Protein AF-L8JA31-F1 (afdb_monomer)

Mean predicted aligned error: 5.29 Å

Secondary structure (DSSP, 8-state):
---PPPHHHHHHHHHHHHHHHHHHHHHHSEE-HHHHHHHTT---HHHHHHHHHHHHHTTSEEEEEETTEEEEEE-HHHHHTTSPTTPPPPS------GGG--HHHHHHHHHHHHHHHHHHHTT-EEEEEPP-BTTB---SEEEE-TTS-EEEEEE--SPPPHHHHHHHHHHHHHHHHTTS-SEEEEEESSHHHHHHHHHHHHTTTT-EEEETTEEEE--HHHHHHHEEEEETTTTT---

Solvent-accessible surface area (backbone atoms only — not comparable to full-atom values): 13579 Å² total; per-residue (Å²): 133,87,82,76,76,51,69,67,57,51,54,47,54,53,51,51,47,52,47,54,52,29,45,50,25,49,77,61,19,50,50,41,61,67,55,49,22,64,68,69,71,41,92,53,57,67,61,45,50,51,52,52,52,51,37,33,76,69,50,29,31,45,81,45,79,53,93,95,47,58,38,41,22,22,26,62,60,17,43,63,70,38,59,57,94,90,58,85,78,67,95,84,77,69,49,45,52,77,94,73,62,55,74,89,54,41,66,61,52,51,48,52,52,47,49,51,49,19,36,49,73,57,55,23,44,77,75,40,71,49,68,89,47,95,96,50,92,64,51,59,25,36,28,27,41,70,88,68,46,42,29,32,34,38,78,49,85,67,84,74,55,71,74,53,45,54,54,52,51,44,52,49,52,53,35,37,76,69,65,74,27,70,32,35,40,37,32,14,87,43,71,73,46,34,55,54,52,49,50,60,52,58,74,45,44,71,39,80,39,79,50,95,92,49,73,47,62,46,44,70,68,58,44,60,70,33,46,47,77,38,42,60,70,60,49,53,51,83,133

Sequence (239 aa):
MSNLLTRKEIDQRVKDKKHSILQFLRDERFTDVEVISKLIDVGHLTSVRNTLKAMQKEDLVVSHKVGRKVVWGVTIHGVMMSYQDGETIPENVYAFRPSKFNELTFEHKKAMQLCRIAALKNGWCDWVLARIEKGVKVPDAIALNSEGERVAVEYERTVKTPKRYTAIFISHLESIKARRYKKVTYICPTEAVRKRVESQFLRLVDKPVQITGGVVTVNSELMNQIFSFKLLESFTNED

Nearest PDB structures (foldseek):
  1wq2-assembly1_B  TM=8.661E-01  e=2.417E-02  Nitratidesulfovibrio vulgaris
  2l01-assembly1_B  TM=7.901E-01  e=4.392E-02  Phocaeicola vulgatus ATCC 8482
  8a39-assembly2_BP1-2  TM=6.513E-01  e=9.297E-03  Escherichia coli W
  1ucr-assembly1_A  TM=7.701E-01  e=7.518E-02  Nitratidesulfovibrio vulgaris
  8ppl-assembly1_Iu  TM=4.427E-01  e=2.401E+00  Homo sapiens

Foldseek 3Di:
DPPDDDPVVVVVLLVVLLLQVLLLLQQLQKAFLVLSCLSSVPPDSVVSVVSLVVCVVVQQWDWDDDPPGIMIGGDPVNNVVNDDVPDDDDPDGDHDDNVPDDPVCRVVSNLVSLLVSLQVLQVKAPWDQDDDDPPADAARIWIQHNVRFIEGEHEDADQDDLVVLLVVVQSLVQCCVVVVGPAYEYEYADPVRLVRSVVSLVVQAQPWRDHVPGTDHHHPVNCVRHYHGYYSVCSNDDD

Radius of gyration: 20.53 Å; Cα contacts (8 Å, |Δi|>4): 338; chains: 1; bounding box: 54×43×55 Å

Organism: NCBI:txid1056511

Structure (mmCIF, N/CA/C/O backbone):
data_AF-L8JA31-F1
#
_entry.id   AF-L8JA31-F1
#
loop_
_atom_site.group_PDB
_atom_site.id
_atom_site.type_symbol
_atom_site.label_atom_id
_atom_site.label_alt_id
_atom_site.label_comp_id
_atom_site.label_asym_id
_atom_site.label_entity_id
_atom_site.label_seq_id
_atom_site.pdbx_PDB_ins_code
_atom_site.Cartn_x
_atom_site.Cartn_y
_atom_site.Cartn_z
_atom_site.occupancy
_atom_site.B_iso_or_equiv
_atom_site.auth_seq_id
_atom_site.auth_comp_id
_atom_site.auth_asym_id
_atom_site.auth_atom_id
_atom_site.pdbx_PDB_model_num
ATOM 1 N N . MET A 1 1 ? -32.167 22.295 3.616 1.00 36.38 1 MET A N 1
ATOM 2 C CA . MET A 1 1 ? -32.781 21.562 4.744 1.00 36.38 1 MET A CA 1
ATOM 3 C C . MET A 1 1 ? -31.705 20.704 5.390 1.00 36.38 1 MET A C 1
ATOM 5 O O . MET A 1 1 ? -31.203 19.797 4.743 1.00 36.38 1 MET A O 1
ATOM 9 N N . SER A 1 2 ? -31.265 21.065 6.599 1.00 49.78 2 SER A N 1
ATOM 10 C CA . SER A 1 2 ? -30.257 20.307 7.353 1.00 49.78 2 SER A CA 1
ATOM 11 C C . SER A 1 2 ? -30.916 19.045 7.905 1.00 49.78 2 SER A C 1
ATOM 13 O O . SER A 1 2 ? -31.749 19.136 8.804 1.00 49.78 2 SER A O 1
ATOM 15 N N . ASN A 1 3 ? -30.612 17.888 7.319 1.00 60.09 3 ASN A N 1
ATOM 16 C CA . ASN A 1 3 ? -31.140 16.613 7.788 1.00 60.09 3 ASN A CA 1
ATOM 17 C C . ASN A 1 3 ? -30.295 16.162 8.993 1.00 60.09 3 ASN A C 1
ATOM 19 O O . ASN A 1 3 ? -29.223 15.575 8.835 1.00 60.09 3 ASN A O 1
ATOM 23 N N . LEU A 1 4 ? -30.722 16.550 10.198 1.00 74.62 4 LEU A N 1
ATOM 24 C CA . LEU A 1 4 ? -30.096 16.139 11.455 1.00 74.62 4 LEU A CA 1
ATOM 25 C C . LEU A 1 4 ? -30.313 14.635 11.649 1.00 74.62 4 LEU A C 1
ATOM 27 O O . LEU A 1 4 ? -31.446 14.172 11.726 1.00 74.62 4 LEU A O 1
ATOM 31 N N . LEU A 1 5 ? -29.216 13.882 11.733 1.00 78.75 5 LEU A N 1
ATOM 32 C CA . LEU A 1 5 ? -29.252 12.443 11.992 1.00 78.75 5 LEU A CA 1
ATOM 33 C C . LEU A 1 5 ? -29.868 12.156 13.359 1.00 78.75 5 LEU A C 1
ATOM 35 O O . LEU A 1 5 ? -29.572 12.830 14.351 1.00 78.75 5 LEU A O 1
ATOM 39 N N . THR A 1 6 ? -30.667 11.100 13.424 1.00 87.75 6 THR A N 1
ATOM 40 C CA . THR A 1 6 ? -31.208 10.582 14.678 1.00 87.75 6 THR A CA 1
ATOM 41 C C . THR A 1 6 ? -30.101 9.983 15.546 1.00 87.75 6 THR A C 1
ATOM 43 O O . THR A 1 6 ? -29.039 9.571 15.067 1.00 87.75 6 THR A O 1
ATOM 46 N N . ARG A 1 7 ? -30.358 9.859 16.854 1.00 87.50 7 ARG A N 1
ATOM 47 C CA . ARG A 1 7 ? -29.399 9.244 17.782 1.00 87.50 7 ARG A CA 1
ATOM 48 C C . ARG A 1 7 ? -29.028 7.813 17.377 1.00 87.50 7 ARG A C 1
ATOM 50 O O . ARG A 1 7 ? -27.858 7.451 17.423 1.00 87.50 7 ARG A O 1
ATOM 57 N N . LYS A 1 8 ? -30.016 7.037 16.923 1.00 89.94 8 LYS A N 1
ATOM 58 C CA . LYS A 1 8 ? -29.832 5.654 16.471 1.00 89.94 8 LYS A CA 1
ATOM 59 C C . LYS A 1 8 ? -28.905 5.570 15.254 1.00 89.94 8 LYS A C 1
ATOM 61 O O . LYS A 1 8 ? -28.023 4.719 15.224 1.00 89.94 8 LYS A O 1
ATOM 66 N N . GLU A 1 9 ? -29.068 6.464 14.280 1.00 90.12 9 GLU A N 1
ATOM 67 C CA . GLU A 1 9 ? -28.198 6.518 13.095 1.00 90.12 9 GLU A CA 1
ATOM 68 C C . GLU A 1 9 ? -26.770 6.937 13.450 1.00 90.12 9 GLU A C 1
ATOM 70 O O . GLU A 1 9 ? -25.813 6.405 12.888 1.00 90.12 9 GLU A O 1
ATOM 75 N N . ILE A 1 10 ? -26.608 7.862 14.400 1.00 86.81 10 ILE A N 1
ATOM 76 C CA . ILE A 1 10 ? -25.288 8.254 14.908 1.00 86.81 10 ILE A CA 1
ATOM 77 C C . ILE A 1 10 ? -24.600 7.054 15.566 1.00 86.81 10 ILE A C 1
ATOM 79 O O . ILE A 1 10 ? -23.452 6.754 15.234 1.00 86.81 10 ILE A O 1
ATOM 83 N N . ASP A 1 11 ? -25.299 6.351 16.457 1.00 88.62 11 ASP A N 1
ATOM 84 C CA . ASP A 1 11 ? -24.746 5.199 17.172 1.00 88.62 11 ASP A CA 1
ATOM 85 C C . ASP A 1 11 ? -24.394 4.054 16.202 1.00 88.62 11 ASP A C 1
ATOM 87 O O . ASP A 1 11 ? -23.337 3.433 16.344 1.00 88.62 11 ASP A O 1
ATOM 91 N N . GLN A 1 12 ? -25.213 3.822 15.169 1.00 91.25 12 GLN A N 1
ATOM 92 C CA . GLN A 1 12 ? -24.911 2.841 14.123 1.00 91.25 12 GLN A CA 1
ATOM 93 C C . GLN A 1 12 ? -23.667 3.236 13.317 1.00 91.25 12 GLN A C 1
ATOM 95 O O . GLN A 1 12 ? -22.738 2.443 13.209 1.00 91.25 12 GLN A O 1
ATOM 100 N N . ARG A 1 13 ? -23.565 4.493 12.862 1.00 88.94 13 ARG A N 1
ATOM 101 C CA . ARG A 1 13 ? -22.372 4.982 12.144 1.00 88.94 13 ARG A CA 1
ATOM 102 C C . ARG A 1 13 ? -21.092 4.855 12.968 1.00 88.94 13 ARG A C 1
ATOM 104 O O . ARG A 1 13 ? -20.020 4.634 12.409 1.00 88.94 13 ARG A O 1
ATOM 111 N N . VAL A 1 14 ? -21.171 5.032 14.288 1.00 89.56 14 VAL A N 1
ATOM 112 C CA . VAL A 1 14 ? -20.022 4.823 15.183 1.00 89.56 14 VAL A CA 1
ATOM 113 C C . VAL A 1 14 ? -19.624 3.347 15.217 1.00 89.56 14 VAL A C 1
ATOM 115 O O . VAL A 1 14 ? -18.431 3.051 15.129 1.00 89.56 14 VAL A O 1
ATOM 118 N N . LYS A 1 15 ? -20.596 2.431 15.311 1.00 91.62 15 LYS A N 1
ATOM 119 C CA . LYS A 1 15 ? -20.342 0.983 15.261 1.00 91.62 15 LYS A CA 1
ATOM 120 C C . LYS A 1 15 ? -19.718 0.568 13.931 1.00 91.62 15 LYS A C 1
ATOM 122 O O . LYS A 1 15 ? -18.676 -0.082 13.953 1.00 91.62 15 LYS A O 1
ATOM 127 N N . ASP A 1 16 ? -20.276 1.022 12.811 1.00 93.00 16 ASP A N 1
ATOM 128 C CA . ASP A 1 16 ? -19.783 0.692 11.469 1.00 93.00 16 ASP A CA 1
ATOM 129 C C . ASP A 1 16 ? -18.327 1.146 11.296 1.00 93.00 16 ASP A C 1
ATOM 131 O O . ASP A 1 16 ? -17.469 0.364 10.895 1.00 93.00 16 ASP A O 1
ATOM 135 N N . LYS A 1 17 ? -18.003 2.378 11.718 1.00 94.50 17 LYS A N 1
ATOM 136 C CA . LYS A 1 17 ? -16.626 2.899 11.680 1.00 94.50 17 LYS A CA 1
ATOM 137 C C . LYS A 1 17 ? -15.662 2.063 12.513 1.00 94.50 17 LYS A C 1
ATOM 139 O O . LYS A 1 17 ? -14.570 1.751 12.042 1.00 94.50 17 LYS A O 1
ATOM 144 N N . LYS A 1 18 ? -16.035 1.710 13.748 1.00 96.12 18 LYS A N 1
ATOM 145 C CA . LYS A 1 18 ? -15.200 0.851 14.603 1.00 96.12 18 LYS A CA 1
ATOM 146 C C . LYS A 1 18 ? -14.983 -0.521 13.965 1.00 96.12 18 LYS A C 1
ATOM 148 O O . LYS A 1 18 ? -13.857 -1.012 13.983 1.00 96.12 18 LYS A O 1
ATOM 153 N N . HIS A 1 19 ? -16.030 -1.101 13.380 1.00 95.19 19 HIS A N 1
ATOM 154 C CA . HIS A 1 19 ? -15.956 -2.389 12.698 1.00 95.19 19 HIS A CA 1
ATOM 155 C C . HIS A 1 19 ? -15.021 -2.333 11.483 1.00 95.19 19 HIS A C 1
ATOM 157 O O . HIS A 1 19 ? -14.107 -3.149 11.390 1.00 95.19 19 HIS A O 1
ATOM 163 N N . SER A 1 20 ? -15.143 -1.313 10.623 1.00 96.06 20 SER A N 1
ATOM 164 C CA . SER A 1 20 ? -14.229 -1.118 9.488 1.00 96.06 20 SER A CA 1
ATOM 165 C C . SER A 1 20 ? -12.770 -0.958 9.931 1.00 96.06 20 SER A C 1
ATOM 167 O O . SER A 1 20 ? -11.872 -1.528 9.314 1.00 96.06 20 SER A O 1
ATOM 169 N N . ILE A 1 21 ? -12.515 -0.222 11.022 1.00 97.88 21 ILE A N 1
ATOM 170 C CA . ILE A 1 21 ? -11.164 -0.082 11.593 1.00 97.88 21 ILE A CA 1
ATOM 171 C C . ILE A 1 21 ? -10.632 -1.437 12.076 1.00 97.88 21 ILE A C 1
ATOM 173 O O . ILE A 1 21 ? -9.475 -1.760 11.815 1.00 97.88 21 ILE A O 1
ATOM 177 N N . LEU A 1 22 ? -11.454 -2.225 12.774 1.00 97.12 22 LEU A N 1
ATOM 178 C CA . LEU A 1 22 ? -11.065 -3.541 13.279 1.00 97.12 22 LEU A CA 1
ATOM 179 C C . LEU A 1 22 ? -10.759 -4.530 12.157 1.00 97.12 22 LEU A C 1
ATOM 181 O O . LEU A 1 22 ? -9.714 -5.173 12.205 1.00 97.12 22 LEU A O 1
ATOM 185 N N . GLN A 1 23 ? -11.616 -4.619 11.139 1.00 95.56 23 GLN A N 1
ATOM 186 C CA . GLN A 1 23 ? -11.381 -5.482 9.978 1.00 95.56 23 GLN A CA 1
ATOM 187 C C . GLN A 1 23 ? -10.101 -5.084 9.239 1.00 95.56 23 GLN A C 1
ATOM 189 O O . GLN A 1 23 ? -9.279 -5.935 8.909 1.00 95.56 23 GLN A O 1
ATOM 194 N N . PHE A 1 24 ? -9.874 -3.783 9.051 1.00 96.56 24 PHE A N 1
ATOM 195 C CA . PHE A 1 24 ? -8.641 -3.294 8.443 1.00 96.56 24 PHE A CA 1
ATOM 196 C C . PHE A 1 24 ? -7.403 -3.654 9.276 1.00 96.56 24 PHE A C 1
ATOM 198 O O . PHE A 1 24 ? -6.407 -4.151 8.750 1.00 96.56 24 PHE A O 1
ATOM 205 N N . LEU A 1 25 ? -7.458 -3.442 10.594 1.00 97.25 25 LEU A N 1
ATOM 206 C CA . LEU A 1 25 ? -6.348 -3.761 11.485 1.00 97.25 25 LEU A CA 1
ATOM 207 C C . LEU A 1 25 ? -6.150 -5.265 11.705 1.00 97.25 25 LEU A C 1
ATOM 209 O O . LEU A 1 25 ? -5.031 -5.657 12.025 1.00 97.25 25 LEU A O 1
ATOM 213 N N . ARG A 1 26 ? -7.169 -6.112 11.524 1.00 95.12 26 ARG A N 1
ATOM 214 C CA . ARG A 1 26 ? -7.004 -7.575 11.504 1.00 95.12 26 ARG A CA 1
ATOM 215 C C . ARG A 1 26 ? -5.985 -7.979 10.439 1.00 95.12 26 ARG A C 1
ATOM 217 O O . ARG A 1 26 ? -5.089 -8.773 10.721 1.00 95.12 26 ARG A O 1
ATOM 224 N N . ASP A 1 27 ? -6.074 -7.372 9.261 1.00 92.62 27 ASP A N 1
ATOM 225 C CA . ASP A 1 27 ? -5.203 -7.693 8.130 1.00 92.62 27 ASP A CA 1
ATOM 226 C C . ASP A 1 27 ? -3.840 -6.988 8.235 1.00 92.62 27 ASP A C 1
ATOM 228 O O . ASP A 1 27 ? -2.781 -7.582 8.019 1.00 92.62 27 ASP A O 1
ATOM 232 N N . GLU A 1 28 ? -3.854 -5.706 8.605 1.00 94.31 28 GLU A N 1
ATOM 233 C CA . GLU A 1 28 ? -2.667 -4.843 8.606 1.00 94.31 28 GLU A CA 1
ATOM 234 C C . GLU A 1 28 ? -1.858 -4.905 9.910 1.00 94.31 28 GLU A C 1
ATOM 236 O O . GLU A 1 28 ? -0.678 -4.539 9.958 1.00 94.31 28 GLU A O 1
ATOM 241 N N . ARG A 1 29 ? -2.482 -5.393 10.986 1.00 95.44 29 ARG A N 1
ATOM 242 C CA . ARG A 1 29 ? -2.027 -5.444 12.389 1.00 95.44 29 ARG A CA 1
ATOM 243 C C . ARG A 1 29 ? -1.809 -4.091 13.047 1.00 95.44 29 ARG A C 1
ATOM 245 O O . ARG A 1 29 ? -2.079 -3.955 14.235 1.00 95.44 29 ARG A O 1
ATOM 252 N N . PHE A 1 30 ? -1.309 -3.100 12.323 1.00 96.81 30 PHE A N 1
ATOM 253 C CA . PHE A 1 30 ? -1.095 -1.757 12.840 1.00 96.81 30 PHE A CA 1
ATOM 254 C C . PHE A 1 30 ? -1.195 -0.702 11.752 1.00 96.81 30 PHE A C 1
ATOM 256 O O . PHE A 1 30 ? -1.061 -0.995 10.568 1.00 96.81 30 PHE A O 1
ATOM 263 N N . THR A 1 31 ? -1.370 0.547 12.164 1.00 97.19 31 THR A N 1
ATOM 264 C CA . THR A 1 31 ? -1.466 1.694 11.265 1.00 97.19 31 THR A CA 1
ATOM 265 C C . THR A 1 31 ? -1.249 3.015 12.016 1.00 97.19 31 THR A C 1
ATOM 267 O O . THR A 1 31 ? -0.821 3.012 13.174 1.00 97.19 31 THR A O 1
ATOM 270 N N . ASP A 1 32 ? -1.547 4.152 11.385 1.00 96.75 32 ASP A N 1
ATOM 271 C CA . ASP A 1 32 ? -1.644 5.450 12.049 1.00 96.75 32 ASP A CA 1
ATOM 272 C C . ASP A 1 32 ? -2.984 6.165 11.809 1.00 96.75 32 ASP A C 1
ATOM 274 O O . ASP A 1 32 ? -3.882 5.706 11.105 1.00 96.75 32 ASP A O 1
ATOM 278 N N . VAL A 1 33 ? -3.118 7.325 12.450 1.00 96.62 33 VAL A N 1
ATOM 279 C CA . VAL A 1 33 ? -4.323 8.157 12.384 1.00 96.62 33 VAL A CA 1
ATOM 280 C C . VAL A 1 33 ? -4.638 8.653 10.966 1.00 96.62 33 VAL A C 1
ATOM 282 O O . VAL A 1 33 ? -5.807 8.868 10.653 1.00 96.62 33 VAL A O 1
ATOM 285 N N . GLU A 1 34 ? -3.629 8.848 10.114 1.00 95.12 34 GLU A N 1
ATOM 286 C CA . GLU A 1 34 ? -3.818 9.378 8.759 1.00 95.12 34 GLU A CA 1
ATOM 287 C C . GLU A 1 34 ? -4.411 8.309 7.841 1.00 95.12 34 GLU A C 1
ATOM 289 O O . GLU A 1 34 ? -5.354 8.587 7.102 1.00 95.12 34 GLU A O 1
ATOM 294 N N . VAL A 1 35 ? -3.930 7.069 7.947 1.00 96.81 35 VAL A N 1
ATOM 295 C CA . VAL A 1 35 ? -4.504 5.929 7.218 1.00 96.81 35 VAL A CA 1
ATOM 296 C C . VAL A 1 35 ? -5.950 5.687 7.645 1.00 96.81 35 VAL A C 1
ATOM 298 O O . VAL A 1 35 ? -6.826 5.586 6.787 1.00 96.81 35 VAL A O 1
ATOM 301 N N . ILE A 1 36 ? -6.236 5.666 8.955 1.00 97.69 36 ILE A N 1
ATOM 302 C CA . ILE A 1 36 ? -7.616 5.482 9.432 1.00 97.69 36 ILE A CA 1
ATOM 303 C C . ILE A 1 36 ? -8.522 6.616 8.949 1.00 97.69 36 ILE A C 1
ATOM 305 O O . ILE A 1 36 ? -9.636 6.354 8.508 1.00 97.69 36 ILE A O 1
ATOM 309 N N . SER A 1 37 ? -8.052 7.865 8.977 1.00 96.38 37 SER A N 1
ATOM 310 C CA . SER A 1 37 ? -8.799 9.010 8.440 1.00 96.38 37 SER A CA 1
ATOM 311 C C . SER A 1 37 ? -9.244 8.781 6.992 1.00 96.38 37 SER A C 1
ATOM 313 O O . SER A 1 37 ? -10.402 9.050 6.670 1.00 96.38 37 SER A O 1
ATOM 315 N N . LYS A 1 38 ? -8.367 8.222 6.147 1.00 95.31 38 LYS A N 1
ATOM 316 C CA . LYS A 1 38 ? -8.691 7.871 4.756 1.00 95.31 38 LYS A CA 1
ATOM 317 C C . LYS A 1 38 ? -9.620 6.663 4.642 1.00 95.31 38 LYS A C 1
ATOM 319 O O . LYS A 1 38 ? -10.509 6.688 3.789 1.00 95.31 38 LYS A O 1
ATOM 324 N N . LEU A 1 39 ? -9.443 5.651 5.493 1.00 95.94 39 LEU A N 1
ATOM 325 C CA . LEU A 1 39 ? -10.270 4.440 5.532 1.00 95.94 39 LEU A CA 1
ATOM 326 C C . LEU A 1 39 ? -11.743 4.765 5.808 1.00 95.94 39 LEU A C 1
ATOM 328 O O . LEU A 1 39 ? -12.608 4.343 5.052 1.00 95.94 39 LEU A O 1
ATOM 332 N N . ILE A 1 40 ? -12.020 5.525 6.873 1.00 94.69 40 ILE A N 1
ATOM 333 C CA . ILE A 1 40 ? -13.394 5.826 7.319 1.00 94.69 40 ILE A CA 1
ATOM 334 C C . ILE A 1 40 ? -13.934 7.169 6.804 1.00 94.69 40 ILE A C 1
ATOM 336 O O . ILE A 1 40 ? -14.967 7.634 7.285 1.00 94.69 40 ILE A O 1
ATOM 340 N N . ASP A 1 41 ? -13.210 7.798 5.876 1.00 92.62 41 ASP A N 1
ATOM 341 C CA . ASP A 1 41 ? -13.556 9.068 5.229 1.00 92.62 41 ASP A CA 1
ATOM 342 C C . ASP A 1 41 ? -13.876 10.209 6.216 1.00 92.62 41 ASP A C 1
ATOM 344 O O . ASP A 1 41 ? -14.888 10.904 6.142 1.00 92.62 41 ASP A O 1
ATOM 348 N N . VAL A 1 42 ? -13.001 10.390 7.211 1.00 92.19 42 VAL A N 1
ATOM 349 C CA . VAL A 1 42 ? -13.135 11.440 8.233 1.00 92.19 42 VAL A CA 1
ATOM 350 C C . VAL A 1 42 ? -11.972 12.414 8.127 1.00 92.19 42 VAL A C 1
ATOM 352 O O . VAL A 1 42 ? -10.855 12.089 8.524 1.00 92.19 42 VAL A O 1
ATOM 355 N N . GLY A 1 43 ? -12.241 13.643 7.675 1.00 85.94 43 GLY A N 1
ATOM 356 C CA . GLY A 1 43 ? -11.212 14.680 7.501 1.00 85.94 43 GLY A CA 1
ATOM 357 C C . GLY A 1 43 ? -10.586 15.200 8.805 1.00 85.94 43 GLY A C 1
ATOM 358 O O . GLY A 1 43 ? -9.446 15.657 8.814 1.00 85.94 43 GLY A O 1
ATOM 359 N N . HIS A 1 44 ? -11.288 15.101 9.939 1.00 91.44 44 HIS A N 1
ATOM 360 C CA . HIS A 1 44 ? -10.779 15.592 11.222 1.00 91.44 44 HIS A CA 1
ATOM 361 C C . HIS A 1 44 ? -10.018 14.509 11.999 1.00 91.44 44 HIS A C 1
ATOM 363 O O . HIS A 1 44 ? -10.618 13.673 12.679 1.00 91.44 44 HIS A O 1
ATOM 369 N N . LEU A 1 45 ? -8.683 14.596 12.013 1.00 93.31 45 LEU A N 1
ATOM 370 C CA . LEU A 1 45 ? -7.814 13.660 12.745 1.00 93.31 45 LEU A CA 1
ATOM 371 C C . LEU A 1 45 ? -8.138 13.566 14.247 1.00 93.31 45 LEU A C 1
ATOM 373 O O . LEU A 1 45 ? -7.930 12.525 14.863 1.00 93.31 45 LEU A O 1
ATOM 377 N N . THR A 1 46 ? -8.657 14.630 14.864 1.00 94.12 46 THR A N 1
ATOM 378 C CA . THR A 1 46 ? -9.089 14.605 16.273 1.00 94.12 46 THR A CA 1
ATOM 379 C C . THR A 1 46 ? -10.256 13.641 16.501 1.00 94.12 46 THR A C 1
ATOM 381 O O . THR A 1 46 ? -10.248 12.905 17.486 1.00 94.12 46 THR A O 1
ATOM 384 N N . SER A 1 47 ? -11.215 13.572 15.572 1.00 92.75 47 SER A N 1
ATOM 385 C CA . SER A 1 47 ? -12.334 12.620 15.639 1.00 92.75 47 SER A CA 1
ATOM 386 C C . SER A 1 47 ? -11.839 11.174 15.536 1.00 92.75 47 SER A C 1
ATOM 388 O O . SER A 1 47 ? -12.234 10.312 16.327 1.00 92.75 47 SER A O 1
ATOM 390 N N . VAL A 1 48 ? -10.879 10.931 14.638 1.00 96.44 48 VAL A N 1
ATOM 391 C CA . VAL A 1 48 ? -10.220 9.626 14.497 1.00 96.44 48 VAL A CA 1
ATOM 392 C C . VAL A 1 48 ? -9.488 9.236 15.784 1.00 96.44 48 VAL A C 1
ATOM 394 O O . VAL A 1 48 ? -9.686 8.136 16.296 1.00 96.44 48 VAL A O 1
ATOM 397 N N . ARG A 1 49 ? -8.703 10.150 16.374 1.00 96.50 49 ARG A N 1
ATOM 398 C CA . ARG A 1 49 ? -8.009 9.903 17.653 1.00 96.50 49 ARG A CA 1
ATOM 399 C C . ARG A 1 49 ? -8.978 9.594 18.790 1.00 96.50 49 ARG A C 1
ATOM 401 O O . ARG A 1 49 ? -8.684 8.722 19.598 1.00 96.50 49 ARG A O 1
ATOM 408 N N . ASN A 1 50 ? -10.113 10.285 18.863 1.00 95.75 50 ASN A N 1
ATOM 409 C CA . ASN A 1 50 ? -11.126 10.021 19.886 1.00 95.75 50 ASN A CA 1
ATOM 410 C C . ASN A 1 50 ? -11.759 8.636 19.708 1.00 95.75 50 ASN A C 1
ATOM 412 O O . ASN A 1 50 ? -11.931 7.921 20.692 1.00 95.75 50 ASN A O 1
ATOM 416 N N . THR A 1 51 ? -12.023 8.234 18.461 1.00 96.81 51 THR A N 1
ATOM 417 C CA . THR A 1 51 ? -12.518 6.887 18.134 1.00 96.81 51 THR A CA 1
ATOM 418 C C . THR A 1 51 ? -11.512 5.819 18.562 1.00 96.81 51 THR A C 1
ATOM 420 O O . THR A 1 51 ? -11.872 4.902 19.294 1.00 96.81 51 THR A O 1
ATOM 423 N N . LEU A 1 52 ? -10.234 5.980 18.204 1.00 98.12 52 LEU A N 1
ATOM 424 C CA . LEU A 1 52 ? -9.168 5.045 18.578 1.00 98.12 52 LEU A CA 1
ATOM 425 C C . LEU A 1 52 ? -8.948 4.978 20.097 1.00 98.12 52 LEU A C 1
ATOM 427 O O . LEU A 1 52 ? -8.775 3.893 20.642 1.00 98.12 52 LEU A O 1
ATOM 431 N N . LYS A 1 53 ? -9.034 6.109 20.810 1.00 98.19 5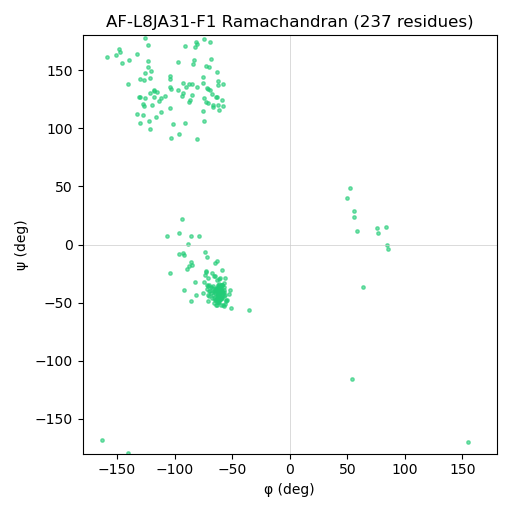3 LYS A N 1
ATOM 432 C CA . LYS A 1 53 ? -8.998 6.131 22.284 1.00 98.19 53 LYS A CA 1
ATOM 433 C C . LYS A 1 53 ? -10.188 5.403 22.911 1.00 98.19 53 LYS A C 1
ATOM 435 O O . LYS A 1 53 ? -10.012 4.753 23.935 1.00 98.19 53 LYS A O 1
ATOM 440 N N . ALA A 1 54 ? -11.387 5.516 22.338 1.00 97.44 54 ALA A N 1
ATOM 441 C CA . ALA A 1 54 ? -12.551 4.765 22.806 1.00 97.44 54 ALA A CA 1
ATOM 442 C C . ALA A 1 54 ? -12.357 3.257 22.580 1.00 97.44 54 ALA A C 1
ATOM 444 O O . ALA A 1 54 ? -12.509 2.481 23.515 1.00 97.44 54 ALA A O 1
ATOM 445 N N . MET A 1 55 ? -11.902 2.862 21.387 1.00 98.38 55 MET A N 1
ATOM 446 C CA . MET A 1 55 ? -11.556 1.469 21.079 1.00 98.38 55 MET A CA 1
ATOM 447 C C . MET A 1 55 ? -10.448 0.927 21.995 1.00 98.38 55 MET A C 1
ATOM 449 O O . MET A 1 55 ? -10.484 -0.235 22.378 1.00 98.38 55 MET A O 1
ATOM 453 N N . GLN A 1 56 ? -9.482 1.759 22.393 1.00 98.50 56 GLN A N 1
ATOM 454 C CA . GLN A 1 56 ? -8.438 1.371 23.344 1.00 98.50 56 GLN A CA 1
ATOM 455 C C . GLN A 1 56 ? -8.980 1.131 24.757 1.00 98.50 56 GLN A C 1
ATOM 457 O O . GLN A 1 56 ? -8.519 0.219 25.433 1.00 98.50 56 GLN A O 1
ATOM 462 N N . LYS A 1 57 ? -9.967 1.916 25.213 1.00 98.19 57 LYS A N 1
ATOM 463 C CA . LYS A 1 57 ? -10.651 1.664 26.497 1.00 98.19 57 LYS A CA 1
ATOM 464 C C . LYS A 1 57 ? -11.437 0.350 26.491 1.00 98.19 57 LYS A C 1
ATOM 466 O O . LYS A 1 57 ? -11.622 -0.240 27.544 1.00 98.19 57 LYS A O 1
ATOM 471 N N . GLU A 1 58 ? -11.882 -0.078 25.314 1.00 97.88 58 GLU A N 1
ATOM 472 C CA . GLU A 1 58 ? -12.558 -1.357 25.070 1.00 97.88 58 GLU A CA 1
ATOM 473 C C . GLU A 1 58 ? -11.563 -2.513 24.825 1.00 97.88 58 GLU A C 1
ATOM 475 O O . GLU A 1 58 ? -11.978 -3.596 24.438 1.00 97.88 58 GLU A O 1
ATOM 480 N N . ASP A 1 59 ? -10.254 -2.289 25.007 1.00 98.25 59 ASP A N 1
ATOM 481 C CA . ASP A 1 59 ? -9.174 -3.254 24.733 1.00 98.25 59 ASP A CA 1
ATOM 482 C C . ASP A 1 59 ? -9.162 -3.806 23.293 1.00 98.25 59 ASP A C 1
ATOM 484 O O . ASP A 1 59 ? -8.621 -4.871 23.013 1.00 98.25 59 ASP A O 1
ATOM 488 N N . LEU A 1 60 ? -9.736 -3.079 22.331 1.00 98.50 60 LEU A N 1
ATOM 489 C CA . LEU A 1 60 ? -9.766 -3.482 20.920 1.00 98.50 60 LEU A CA 1
ATOM 490 C C . LEU A 1 60 ? -8.462 -3.124 20.191 1.00 98.50 60 LEU A C 1
ATOM 492 O O . LEU A 1 60 ? -8.028 -3.802 19.258 1.00 98.50 60 LEU A O 1
ATOM 496 N N . VAL A 1 61 ? -7.824 -2.029 20.605 1.00 98.56 61 VAL A N 1
ATOM 497 C CA . VAL A 1 61 ? -6.579 -1.523 20.015 1.00 98.56 61 VAL A CA 1
ATOM 498 C C . VAL A 1 61 ? -5.632 -1.019 21.096 1.00 98.56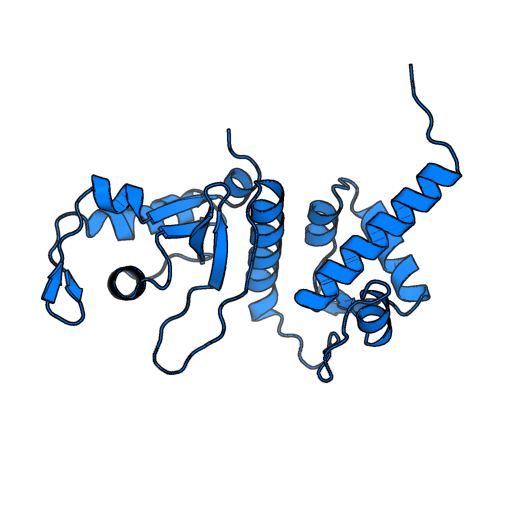 61 VAL A C 1
ATOM 500 O O . VAL A 1 61 ? -6.048 -0.637 22.184 1.00 98.56 61 VAL A O 1
ATOM 503 N N . VAL A 1 62 ? -4.346 -0.946 20.772 1.00 98.00 62 VAL A N 1
ATOM 504 C CA . VAL A 1 62 ? -3.296 -0.398 21.631 1.00 98.00 62 VAL A CA 1
ATOM 505 C C . VAL A 1 62 ? -2.512 0.681 20.891 1.00 98.00 62 VAL A C 1
ATOM 507 O O . VAL A 1 62 ? -2.219 0.559 19.700 1.00 98.00 62 VAL A O 1
ATOM 510 N N . SER A 1 63 ? -2.145 1.745 21.601 1.00 97.31 63 SER A N 1
ATOM 511 C CA . SER A 1 63 ? -1.247 2.782 21.093 1.00 97.31 63 SER A CA 1
ATOM 512 C C . SER A 1 63 ? 0.213 2.457 21.418 1.00 97.31 63 SER A C 1
ATOM 514 O O . SER A 1 63 ? 0.536 2.147 22.564 1.00 97.31 63 SER A O 1
ATOM 516 N N . HIS A 1 64 ? 1.113 2.633 20.457 1.00 95.56 64 HIS A N 1
ATOM 517 C CA . HIS A 1 64 ? 2.558 2.534 20.638 1.00 95.56 64 HIS A CA 1
ATOM 518 C C . HIS A 1 64 ? 3.241 3.798 20.112 1.00 95.56 64 HIS A C 1
ATOM 520 O O . HIS A 1 64 ? 3.091 4.168 18.946 1.00 95.56 64 HIS A O 1
ATOM 526 N N . LYS A 1 65 ? 3.973 4.496 20.984 1.00 93.88 65 LYS A N 1
ATOM 527 C CA . LYS A 1 65 ? 4.681 5.728 20.627 1.00 93.88 65 LYS A CA 1
ATOM 528 C C . LYS A 1 65 ? 6.039 5.389 20.017 1.00 93.88 65 LYS A C 1
ATOM 530 O O . LYS A 1 65 ? 6.825 4.678 20.632 1.00 93.88 65 LYS A O 1
ATOM 535 N N . VAL A 1 66 ? 6.313 5.955 18.846 1.00 87.00 66 VAL A N 1
ATOM 536 C CA . VAL A 1 66 ? 7.562 5.777 18.099 1.00 87.00 66 VAL A CA 1
ATOM 537 C C . VAL A 1 66 ? 8.074 7.164 17.728 1.00 87.00 66 VAL A C 1
ATOM 539 O O . VAL A 1 66 ? 7.489 7.856 16.891 1.00 87.00 66 VAL A O 1
ATOM 542 N N . GLY A 1 67 ? 9.105 7.630 18.436 1.00 85.69 67 GLY A N 1
ATOM 543 C CA . GLY A 1 67 ? 9.568 9.013 18.344 1.00 85.69 67 GLY A CA 1
ATOM 544 C C . GLY A 1 67 ? 8.432 10.013 18.607 1.00 85.69 67 GLY A C 1
ATOM 545 O O . GLY A 1 67 ? 7.870 10.079 19.705 1.00 85.69 67 GLY A O 1
ATOM 546 N N . ARG A 1 68 ? 8.082 10.800 17.581 1.00 85.62 68 ARG A N 1
ATOM 547 C CA . ARG A 1 68 ? 6.970 11.774 17.613 1.00 85.62 68 ARG A CA 1
ATOM 548 C C . ARG A 1 68 ? 5.638 11.214 17.098 1.00 85.62 68 ARG A C 1
ATOM 550 O O . ARG A 1 68 ? 4.624 11.900 17.194 1.00 85.62 68 ARG A O 1
ATOM 557 N N . LYS A 1 69 ? 5.627 9.999 16.547 1.00 87.19 69 LYS A N 1
ATOM 558 C CA . LYS A 1 69 ? 4.446 9.364 15.952 1.00 87.19 69 LYS A CA 1
ATOM 559 C C . LYS A 1 69 ? 3.780 8.413 16.945 1.00 87.19 69 LYS A C 1
ATOM 561 O O . LYS A 1 69 ? 4.405 7.919 17.884 1.00 87.19 69 LYS A O 1
ATOM 566 N N . VAL A 1 70 ? 2.493 8.158 16.726 1.00 94.31 70 VAL A N 1
ATOM 567 C CA . VAL A 1 70 ? 1.731 7.136 17.452 1.00 94.31 70 VAL A CA 1
ATOM 568 C C . VAL A 1 70 ? 1.213 6.134 16.438 1.00 94.31 70 VAL A C 1
ATOM 570 O O . VAL A 1 70 ? 0.456 6.496 15.536 1.00 94.31 70 VAL A O 1
ATOM 573 N N . VAL A 1 71 ? 1.629 4.888 16.615 1.00 96.25 71 VAL A N 1
ATOM 574 C CA . VAL A 1 71 ? 1.133 3.728 15.885 1.00 96.25 71 VAL A CA 1
ATOM 575 C C . VAL A 1 71 ? -0.007 3.119 16.688 1.00 96.25 71 VAL A C 1
ATOM 577 O O . VAL A 1 71 ? 0.071 3.021 17.912 1.00 96.25 71 VAL A O 1
ATOM 580 N N . TRP A 1 72 ? -1.064 2.711 16.003 1.00 98.06 72 TRP A N 1
ATOM 581 C CA . TRP A 1 72 ? -2.201 2.012 16.589 1.00 98.06 72 TRP A CA 1
ATOM 582 C C . TRP A 1 72 ? -2.207 0.586 16.076 1.00 98.06 72 TRP A C 1
ATOM 584 O O . TRP A 1 72 ? -2.167 0.380 14.866 1.00 98.06 72 TRP A O 1
ATOM 594 N N . GLY A 1 73 ? -2.229 -0.387 16.976 1.00 97.81 73 GLY A N 1
ATOM 595 C CA . GLY A 1 73 ? -2.263 -1.800 16.624 1.00 97.81 73 GLY A CA 1
ATOM 596 C C . GLY A 1 73 ? -3.455 -2.514 17.226 1.00 97.81 73 GLY A C 1
ATOM 597 O O . GLY A 1 73 ? -3.952 -2.108 18.271 1.00 97.81 73 GLY A O 1
ATOM 598 N N . VAL A 1 74 ? -3.909 -3.578 16.575 1.00 98.44 74 VAL A N 1
ATOM 599 C CA . VAL A 1 74 ? -4.989 -4.420 17.103 1.00 98.44 74 VAL A CA 1
ATOM 600 C C . VAL A 1 74 ? -4.473 -5.314 18.229 1.00 98.44 74 VAL A C 1
ATOM 602 O O . VAL A 1 74 ? -3.358 -5.842 18.153 1.00 98.44 74 VAL A O 1
ATOM 605 N N . THR A 1 75 ? -5.268 -5.471 19.285 1.00 98.25 75 THR A N 1
ATOM 606 C CA . THR A 1 75 ? -5.010 -6.451 20.354 1.00 98.25 75 THR A CA 1
ATOM 607 C C . THR A 1 75 ? -5.493 -7.838 19.925 1.00 98.25 75 THR A C 1
ATOM 609 O O . THR A 1 75 ? -6.114 -7.993 18.876 1.00 98.25 75 THR A O 1
ATOM 612 N N . ILE A 1 76 ? -5.243 -8.878 20.726 1.00 97.06 76 ILE A N 1
ATOM 613 C CA . ILE A 1 76 ? -5.840 -10.187 20.430 1.00 97.06 76 ILE A CA 1
ATOM 614 C C . ILE A 1 76 ? -7.367 -10.133 20.546 1.00 97.06 76 ILE A C 1
ATOM 616 O O . ILE A 1 76 ? -8.058 -10.659 19.680 1.00 97.06 76 ILE A O 1
ATOM 620 N N . HIS A 1 77 ? -7.888 -9.422 21.553 1.00 97.56 77 HIS A N 1
ATOM 621 C CA . HIS A 1 77 ? -9.320 -9.221 21.732 1.00 97.56 77 HIS A CA 1
ATOM 622 C C . HIS A 1 77 ? -9.925 -8.491 20.527 1.00 97.56 77 HIS A C 1
ATOM 624 O O . HIS A 1 77 ? -10.894 -8.972 19.950 1.00 97.56 77 HIS A O 1
ATOM 630 N N . GLY A 1 78 ? -9.295 -7.413 20.057 1.00 97.81 78 GLY A N 1
ATOM 631 C CA . GLY A 1 78 ? -9.722 -6.694 18.859 1.00 97.81 78 GLY A CA 1
ATOM 632 C C . GLY A 1 78 ? -9.712 -7.544 17.589 1.00 97.81 78 GLY A C 1
ATOM 633 O O . GLY A 1 78 ? -10.628 -7.418 16.781 1.00 97.81 78 GLY A O 1
ATOM 634 N N . VAL A 1 79 ? -8.730 -8.442 17.421 1.00 97.00 79 VAL A N 1
ATOM 635 C CA . VAL A 1 79 ? -8.729 -9.391 16.294 1.00 97.00 79 VAL A CA 1
ATOM 636 C C . VAL A 1 79 ? -9.941 -10.311 16.385 1.00 97.00 79 VAL A C 1
ATOM 638 O O . VAL A 1 79 ? -10.655 -10.451 15.399 1.00 97.00 79 VAL A O 1
ATOM 641 N N . MET A 1 80 ? -10.223 -10.888 17.553 1.00 95.62 80 MET A N 1
ATOM 642 C CA . MET A 1 80 ? -11.383 -11.772 17.724 1.00 95.62 80 MET A CA 1
ATOM 643 C C . MET A 1 80 ? -12.709 -11.032 17.499 1.00 95.62 80 MET A C 1
ATOM 645 O O . MET A 1 80 ? -13.585 -11.548 16.816 1.00 95.62 80 MET A O 1
ATOM 649 N N . MET A 1 81 ? -12.820 -9.791 17.978 1.00 95.69 81 MET A N 1
ATOM 650 C CA . MET A 1 81 ? -14.003 -8.939 17.796 1.00 95.69 81 MET A CA 1
ATOM 651 C C . MET A 1 81 ? -14.162 -8.377 16.372 1.00 95.69 81 MET A C 1
ATOM 653 O O . MET A 1 81 ? -15.155 -7.709 16.086 1.00 95.69 81 MET A O 1
ATOM 657 N N . SER A 1 82 ? -13.185 -8.588 15.485 1.00 95.38 82 SER A N 1
ATOM 658 C CA . SER A 1 82 ? -13.259 -8.135 14.089 1.00 95.38 82 SER A CA 1
ATOM 659 C C . SER A 1 82 ? -13.988 -9.114 13.163 1.00 95.38 82 SER A C 1
ATOM 661 O O . SER A 1 82 ? -14.392 -8.712 12.071 1.00 95.38 82 SER A O 1
ATOM 663 N N . TYR A 1 83 ? -14.150 -10.370 13.591 1.00 94.12 83 TYR A N 1
ATOM 664 C CA . TYR A 1 83 ? -14.879 -11.390 12.844 1.00 94.12 83 TYR A CA 1
ATOM 665 C C . TYR A 1 83 ? -16.385 -11.155 12.938 1.00 94.12 83 TYR A C 1
ATOM 667 O O . TYR A 1 83 ? -16.892 -10.700 13.965 1.00 94.12 83 TYR A O 1
ATOM 675 N N . GLN A 1 84 ? -17.089 -11.452 11.853 1.00 90.00 84 GLN A N 1
ATOM 676 C CA . GLN A 1 84 ? -18.551 -11.417 11.828 1.00 90.00 84 GLN A CA 1
ATOM 677 C C . GLN A 1 84 ? -19.141 -12.723 12.373 1.00 90.00 84 GLN A C 1
ATOM 679 O O . GLN A 1 84 ? -18.486 -13.767 12.372 1.00 90.00 84 GLN A O 1
ATOM 684 N N . ASP A 1 85 ? -20.397 -12.674 12.815 1.00 88.00 85 ASP A N 1
ATOM 685 C CA . ASP A 1 85 ? -21.110 -13.866 13.271 1.00 88.00 85 ASP A CA 1
ATOM 686 C C . ASP A 1 85 ? -21.171 -14.912 12.144 1.00 88.00 85 ASP A C 1
ATOM 688 O O . ASP A 1 85 ? -21.622 -14.632 11.033 1.00 88.00 85 ASP A O 1
ATOM 692 N N . GLY A 1 86 ? -20.692 -16.126 12.429 1.00 88.38 86 GLY A N 1
ATOM 693 C CA . GLY A 1 86 ? -20.610 -17.219 11.453 1.00 88.38 86 GLY A CA 1
ATOM 694 C C . GLY A 1 86 ? -19.348 -17.225 10.579 1.00 88.38 86 GLY A C 1
ATOM 695 O O . GLY A 1 86 ? -19.148 -18.178 9.824 1.00 88.38 86 GLY A O 1
ATOM 696 N N . GLU A 1 87 ? -18.466 -16.226 10.689 1.00 92.31 87 GLU A N 1
ATOM 697 C CA . GLU A 1 87 ? -17.158 -16.248 10.026 1.00 92.31 87 GLU A CA 1
ATOM 698 C C . GLU A 1 87 ? -16.237 -17.282 10.699 1.00 92.31 87 GLU A C 1
ATOM 700 O O . GLU A 1 87 ? -16.127 -17.349 11.925 1.00 92.31 87 GLU A O 1
ATOM 705 N N . THR A 1 88 ? -15.551 -18.106 9.901 1.00 92.44 88 THR A N 1
ATOM 706 C CA . THR A 1 88 ? -14.581 -19.069 10.441 1.00 92.44 88 THR A CA 1
ATOM 707 C C . THR A 1 88 ? -13.328 -18.338 10.905 1.00 92.44 88 THR A C 1
ATOM 709 O O . THR A 1 88 ? -12.660 -17.671 10.116 1.00 92.44 88 THR A O 1
ATOM 712 N N . ILE A 1 89 ? -12.975 -18.510 12.177 1.00 92.81 89 ILE A N 1
ATOM 713 C CA . ILE A 1 89 ? -11.756 -17.942 12.750 1.00 92.81 89 ILE A CA 1
ATOM 714 C C . ILE A 1 89 ? -10.597 -18.924 12.519 1.00 92.81 89 ILE A C 1
ATOM 716 O O . ILE A 1 89 ? -10.682 -20.070 12.964 1.00 92.81 89 ILE A O 1
ATOM 720 N N . PRO A 1 90 ? -9.504 -18.517 11.849 1.00 91.31 90 PRO A N 1
ATOM 721 C CA . PRO A 1 90 ? -8.321 -19.356 11.700 1.00 91.31 90 PRO A CA 1
ATOM 722 C C . PRO A 1 90 ? -7.676 -19.672 13.054 1.00 91.31 90 PRO A C 1
ATOM 724 O O . PRO A 1 90 ? -7.634 -18.820 13.937 1.00 91.31 90 PRO A O 1
ATOM 727 N N . GLU A 1 91 ? -7.058 -20.848 13.186 1.00 88.25 91 GLU A N 1
ATOM 728 C CA . GLU A 1 91 ? -6.317 -21.226 14.405 1.00 88.25 91 GLU A CA 1
ATOM 729 C C . GLU A 1 91 ? -5.173 -20.248 14.725 1.00 88.25 91 GLU A C 1
ATOM 731 O O . GLU A 1 91 ? -4.872 -19.961 15.883 1.00 88.25 91 GLU A O 1
ATOM 736 N N . ASN A 1 92 ? -4.536 -19.709 13.682 1.00 89.31 92 ASN A N 1
ATOM 737 C CA . ASN A 1 92 ? -3.409 -18.793 13.801 1.00 89.31 92 ASN A CA 1
ATOM 738 C C . ASN A 1 92 ? -3.843 -17.349 13.547 1.00 89.31 92 ASN A C 1
ATOM 740 O O . ASN A 1 92 ? -3.796 -16.857 12.417 1.00 89.31 92 ASN A O 1
ATOM 744 N N . VAL A 1 93 ? -4.201 -16.648 14.622 1.00 91.38 93 VAL A N 1
ATOM 745 C CA . VAL A 1 93 ? -4.455 -15.202 14.615 1.00 91.38 93 VAL A CA 1
ATOM 746 C C . VAL A 1 93 ? -3.290 -14.428 15.232 1.00 91.38 93 VAL A C 1
ATOM 748 O O . VAL A 1 93 ? -2.665 -14.854 16.206 1.00 91.38 93 VAL A O 1
ATOM 751 N N . TYR A 1 94 ? -2.974 -13.261 14.667 1.00 92.69 94 TYR A N 1
ATOM 752 C CA . TYR A 1 94 ? -1.835 -12.453 15.101 1.00 92.69 94 TYR A CA 1
ATOM 753 C C . TYR A 1 94 ? -2.253 -11.021 15.419 1.00 92.69 94 TYR A C 1
ATOM 755 O O . TYR A 1 94 ? -2.666 -10.275 14.539 1.00 92.69 94 TYR A O 1
ATOM 763 N N . ALA A 1 95 ? -2.041 -10.615 16.667 1.00 96.12 95 ALA A N 1
ATOM 764 C CA . ALA A 1 95 ? -2.165 -9.229 17.098 1.00 96.12 95 ALA A CA 1
ATOM 765 C C . ALA A 1 95 ? -0.898 -8.409 16.792 1.00 96.12 95 ALA A C 1
ATOM 767 O O . ALA A 1 95 ? 0.174 -8.947 16.468 1.00 96.12 95 ALA A O 1
ATOM 768 N N . PHE A 1 96 ? -1.001 -7.091 16.956 1.00 96.94 96 PHE A N 1
ATOM 769 C CA . PHE A 1 96 ? 0.161 -6.216 16.958 1.00 96.94 96 PHE A CA 1
ATOM 770 C C . PHE A 1 96 ? 1.103 -6.547 18.120 1.00 96.94 96 PHE A C 1
ATOM 772 O O . PHE A 1 96 ? 0.679 -6.750 19.255 1.00 96.94 96 PHE A O 1
ATOM 779 N N . ARG A 1 97 ? 2.410 -6.570 17.844 1.00 94.12 97 ARG A N 1
ATOM 780 C CA . ARG A 1 97 ? 3.452 -6.786 18.853 1.00 94.12 97 ARG A CA 1
ATOM 781 C C . ARG A 1 97 ? 4.400 -5.589 18.851 1.00 94.12 97 ARG A C 1
ATOM 783 O O . ARG A 1 97 ? 5.288 -5.561 17.998 1.00 94.12 97 ARG A O 1
ATOM 790 N N . PRO A 1 98 ? 4.253 -4.635 19.790 1.00 92.00 98 PRO A N 1
ATOM 791 C CA . PRO A 1 98 ? 5.109 -3.451 19.864 1.00 92.00 98 PRO A CA 1
ATOM 792 C C . PRO A 1 98 ? 6.607 -3.777 19.867 1.00 92.00 98 PRO A C 1
ATOM 794 O O . PRO A 1 98 ? 7.378 -3.146 19.158 1.00 92.00 98 PRO A O 1
ATOM 797 N N . SER A 1 99 ? 7.014 -4.841 20.565 1.00 91.44 99 SER A N 1
ATOM 798 C CA . SER A 1 99 ? 8.412 -5.296 20.617 1.00 91.44 99 SER A CA 1
ATOM 799 C C . SER A 1 99 ? 8.981 -5.791 19.281 1.00 91.44 99 SER A C 1
ATOM 801 O O . SER A 1 99 ? 10.193 -5.914 19.145 1.00 91.44 99 SER A O 1
ATOM 803 N N . LYS A 1 100 ? 8.127 -6.085 18.292 1.00 89.69 100 LYS A N 1
ATOM 804 C CA . LYS A 1 100 ? 8.520 -6.487 16.930 1.00 89.69 100 LYS A CA 1
ATOM 805 C C . LYS A 1 100 ? 8.293 -5.376 15.901 1.00 89.69 100 LYS A C 1
ATOM 807 O O . LYS A 1 100 ? 8.387 -5.626 14.698 1.00 89.69 100 LYS A O 1
ATOM 812 N N . PHE A 1 101 ? 7.938 -4.172 16.346 1.00 90.06 101 PHE A N 1
ATOM 813 C CA . PHE A 1 101 ? 7.734 -3.040 15.458 1.00 90.06 101 PHE A CA 1
ATOM 814 C C . PHE A 1 101 ? 9.077 -2.539 14.907 1.00 90.06 101 PHE A C 1
ATOM 816 O O . PHE A 1 101 ? 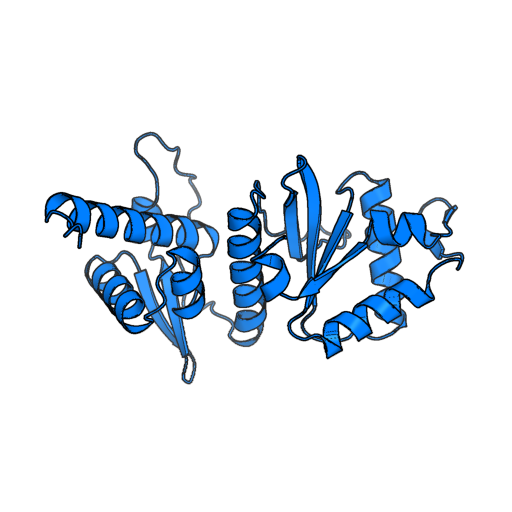10.045 -2.390 15.644 1.00 90.06 101 PHE A O 1
ATOM 823 N N . ASN A 1 102 ? 9.127 -2.270 13.600 1.00 89.44 102 ASN A N 1
ATOM 824 C CA . ASN A 1 102 ? 10.309 -1.733 12.930 1.00 89.44 102 ASN A CA 1
ATOM 825 C C . ASN A 1 102 ? 9.958 -0.415 12.231 1.00 89.44 102 ASN A C 1
ATOM 827 O O . ASN A 1 102 ? 9.322 -0.417 11.170 1.00 89.44 102 ASN A O 1
ATOM 831 N N . GLU A 1 103 ? 10.427 0.689 12.814 1.00 87.44 103 GLU A N 1
ATOM 832 C CA . GLU A 1 103 ? 10.206 2.056 12.332 1.00 87.44 103 GLU A CA 1
ATOM 833 C C . GLU A 1 103 ? 10.731 2.281 10.907 1.00 87.44 103 GLU A C 1
ATOM 835 O O . GLU A 1 103 ? 10.073 2.945 10.109 1.00 87.44 103 GLU A O 1
ATOM 840 N N . LEU A 1 104 ? 11.846 1.650 10.524 1.00 86.94 104 LEU A N 1
ATOM 841 C CA . LEU A 1 104 ? 12.432 1.815 9.186 1.00 86.94 104 LEU A CA 1
ATOM 842 C C . LEU A 1 104 ? 11.500 1.313 8.074 1.00 86.94 104 LEU A C 1
ATOM 844 O O . LEU A 1 104 ? 11.509 1.838 6.960 1.00 86.94 104 LEU A O 1
ATOM 848 N N . THR A 1 105 ? 10.681 0.303 8.384 1.00 87.94 105 THR A N 1
ATOM 849 C CA . THR A 1 105 ? 9.707 -0.280 7.443 1.00 87.94 105 THR A CA 1
ATOM 850 C C . THR A 1 105 ? 8.331 0.376 7.517 1.00 87.94 105 THR A C 1
ATOM 852 O O . THR A 1 105 ? 7.481 0.102 6.669 1.00 87.94 105 THR A O 1
ATOM 855 N N . PHE A 1 106 ? 8.099 1.234 8.515 1.00 90.38 106 PHE A N 1
ATOM 856 C CA . PHE A 1 106 ? 6.783 1.793 8.804 1.00 90.38 106 PHE A CA 1
ATOM 857 C C . PHE A 1 106 ? 6.247 2.634 7.647 1.00 90.38 106 PHE A C 1
ATOM 859 O O . PHE A 1 106 ? 5.143 2.381 7.184 1.00 90.38 106 PHE A O 1
ATOM 866 N N . GLU A 1 107 ? 7.043 3.569 7.123 1.00 90.19 107 GLU A N 1
ATOM 867 C CA . GLU A 1 107 ? 6.594 4.465 6.046 1.00 90.19 107 GLU A CA 1
ATOM 868 C C . GLU A 1 107 ? 6.231 3.716 4.760 1.00 90.19 107 GLU A C 1
ATOM 870 O O . GLU A 1 107 ? 5.290 4.092 4.069 1.00 90.19 107 GLU A O 1
ATOM 875 N N . HIS A 1 108 ? 6.955 2.640 4.438 1.00 92.00 108 HIS A N 1
ATOM 876 C CA . HIS A 1 108 ? 6.624 1.819 3.276 1.00 92.00 108 HIS A CA 1
ATOM 877 C C . HIS A 1 108 ? 5.325 1.031 3.511 1.00 92.00 108 HIS A C 1
ATOM 879 O O . HIS A 1 108 ? 4.440 1.049 2.664 1.00 92.00 108 HIS A O 1
ATOM 885 N N . LYS A 1 109 ? 5.146 0.425 4.693 1.00 92.94 109 LYS A N 1
ATOM 886 C CA . LYS A 1 109 ? 3.888 -0.258 5.047 1.00 92.94 109 LYS A CA 1
ATOM 887 C C . LYS A 1 109 ? 2.691 0.689 5.071 1.00 92.94 109 LYS A C 1
ATOM 889 O O . LYS A 1 109 ? 1.643 0.357 4.531 1.00 92.94 109 LYS A O 1
ATOM 894 N N . LYS A 1 110 ? 2.862 1.884 5.638 1.00 93.81 110 LYS A N 1
ATOM 895 C CA . LYS A 1 110 ? 1.858 2.949 5.622 1.00 93.81 110 LYS A CA 1
ATOM 896 C C . LYS A 1 110 ? 1.464 3.316 4.191 1.00 93.81 110 LYS A C 1
ATOM 898 O O . LYS A 1 110 ? 0.283 3.456 3.897 1.00 93.81 110 LYS A O 1
ATOM 903 N N . ALA A 1 111 ? 2.435 3.456 3.292 1.00 93.81 111 ALA A N 1
ATOM 904 C CA . ALA A 1 111 ? 2.135 3.732 1.896 1.00 93.81 111 ALA A CA 1
ATOM 905 C C . ALA A 1 111 ? 1.341 2.594 1.240 1.00 93.81 111 ALA A C 1
ATOM 907 O O . ALA A 1 111 ? 0.344 2.870 0.580 1.00 93.81 111 ALA A O 1
ATOM 908 N N . MET A 1 112 ? 1.705 1.331 1.487 1.00 95.31 112 MET A N 1
ATOM 909 C CA . MET A 1 112 ? 0.947 0.177 0.985 1.00 95.31 112 MET A CA 1
ATOM 910 C C . MET A 1 112 ? -0.487 0.131 1.527 1.00 95.31 112 MET A C 1
ATOM 912 O O . MET A 1 112 ? -1.408 -0.189 0.781 1.00 95.31 112 MET A O 1
ATOM 916 N N . GLN A 1 113 ? -0.697 0.520 2.785 1.00 96.25 113 GLN A N 1
ATOM 917 C CA . GLN A 1 113 ? -2.027 0.674 3.382 1.00 96.25 113 GLN A CA 1
ATOM 918 C C . GLN A 1 113 ? -2.865 1.743 2.679 1.00 96.25 113 GLN A C 1
ATOM 920 O O . GLN A 1 113 ? -4.041 1.523 2.393 1.00 96.25 113 GLN A O 1
ATOM 925 N N . LEU A 1 114 ? -2.261 2.891 2.364 1.00 95.69 114 LEU A N 1
ATOM 926 C CA . LEU A 1 114 ? -2.928 3.941 1.596 1.00 95.69 114 LEU A CA 1
ATOM 927 C C . LEU A 1 114 ? -3.229 3.484 0.165 1.00 95.69 114 LEU A C 1
ATOM 929 O O . LEU A 1 114 ? -4.323 3.750 -0.321 1.00 95.69 114 LEU A O 1
ATOM 933 N N . CYS A 1 115 ? -2.309 2.752 -0.475 1.00 95.19 115 CYS A N 1
ATOM 934 C CA . CYS A 1 115 ? -2.546 2.153 -1.790 1.00 95.19 115 CYS A CA 1
ATOM 935 C C . CYS A 1 115 ? -3.729 1.183 -1.733 1.00 95.19 115 CYS A C 1
ATOM 937 O O . CYS A 1 115 ? -4.628 1.277 -2.556 1.00 95.19 115 CYS A O 1
ATOM 939 N N . ARG A 1 116 ? -3.787 0.309 -0.723 1.00 95.62 116 ARG A N 1
ATOM 940 C CA . ARG A 1 116 ? -4.916 -0.606 -0.526 1.00 95.62 116 ARG A CA 1
ATOM 941 C C . ARG A 1 116 ? -6.241 0.146 -0.426 1.00 95.62 116 ARG A C 1
ATOM 943 O O . ARG A 1 116 ? -7.181 -0.188 -1.135 1.00 95.62 116 ARG A O 1
ATOM 950 N N . ILE A 1 117 ? -6.319 1.163 0.434 1.00 95.06 117 ILE A N 1
ATOM 951 C CA . ILE A 1 117 ? -7.544 1.961 0.612 1.00 95.06 117 ILE A CA 1
ATOM 952 C C . ILE A 1 117 ? -7.949 2.629 -0.705 1.00 95.06 117 ILE A C 1
ATOM 954 O O . ILE A 1 117 ? -9.121 2.602 -1.069 1.00 95.06 117 ILE A O 1
ATOM 958 N N . ALA A 1 118 ? -6.985 3.211 -1.413 1.00 93.31 118 ALA A N 1
ATOM 959 C CA . ALA A 1 118 ? -7.202 3.855 -2.700 1.00 93.31 118 ALA A CA 1
ATOM 960 C C . ALA A 1 118 ? -7.730 2.869 -3.755 1.00 93.31 118 ALA A C 1
ATOM 962 O O . ALA A 1 118 ? -8.750 3.145 -4.381 1.00 93.31 118 ALA A O 1
ATOM 963 N N . ALA A 1 119 ? -7.111 1.691 -3.872 1.00 93.12 119 ALA A N 1
ATOM 964 C CA . ALA A 1 119 ? -7.537 0.631 -4.781 1.00 93.12 119 ALA A CA 1
ATOM 965 C C . ALA A 1 119 ? -8.986 0.206 -4.500 1.00 93.12 119 ALA A C 1
ATOM 967 O O . ALA A 1 119 ? -9.825 0.233 -5.397 1.00 93.12 119 ALA A O 1
ATOM 968 N N . LEU A 1 120 ? -9.299 -0.124 -3.240 1.00 93.19 120 LEU A N 1
ATOM 969 C CA . LEU A 1 120 ? -10.638 -0.579 -2.849 1.00 93.19 120 LEU A CA 1
ATOM 970 C C . LEU A 1 120 ? -11.714 0.486 -3.117 1.00 93.19 120 LEU A C 1
ATOM 972 O O . LEU A 1 120 ? -12.816 0.152 -3.543 1.00 93.19 120 LEU A O 1
ATOM 976 N N . LYS A 1 121 ? -11.397 1.775 -2.919 1.00 91.25 121 LYS A N 1
ATOM 977 C CA . LYS A 1 121 ? -12.311 2.880 -3.259 1.00 91.25 121 LYS A CA 1
ATOM 978 C C . LYS A 1 121 ? -12.564 3.010 -4.765 1.00 91.25 121 LYS A C 1
ATOM 980 O O . LYS A 1 121 ? -13.641 3.454 -5.142 1.00 91.25 121 LYS A O 1
ATOM 985 N N . ASN A 1 122 ? -11.618 2.588 -5.602 1.00 88.69 122 ASN A N 1
ATOM 986 C CA . ASN A 1 122 ? -11.736 2.588 -7.065 1.00 88.69 122 ASN A CA 1
ATOM 987 C C . ASN A 1 122 ? -12.248 1.242 -7.613 1.00 88.69 122 ASN A C 1
ATOM 989 O O . ASN A 1 122 ? -12.018 0.901 -8.770 1.00 88.69 122 ASN A O 1
ATOM 993 N N . GLY A 1 123 ? -12.927 0.445 -6.781 1.00 92.44 123 GLY A N 1
ATOM 994 C CA . GLY A 1 123 ? -13.563 -0.804 -7.206 1.00 92.44 123 GLY A CA 1
ATOM 995 C C . GLY A 1 123 ? -12.603 -1.975 -7.410 1.00 92.44 123 GLY A C 1
ATOM 996 O O . GLY A 1 123 ? -13.017 -3.008 -7.929 1.00 92.44 123 GLY A O 1
ATOM 997 N N . TRP A 1 124 ? -11.337 -1.848 -7.001 1.00 95.06 124 TRP A N 1
ATOM 998 C CA . TRP A 1 124 ? -10.425 -2.988 -6.976 1.00 95.06 124 TRP A CA 1
ATOM 999 C C . TRP A 1 124 ? -10.801 -3.921 -5.823 1.00 95.06 124 TRP A C 1
ATOM 1001 O O . TRP A 1 124 ? -11.334 -3.489 -4.798 1.00 95.06 124 TRP A O 1
ATOM 1011 N N . CYS A 1 125 ? -10.474 -5.201 -5.954 1.00 95.06 125 CYS A N 1
ATOM 1012 C CA . CYS A 1 125 ? -10.728 -6.208 -4.927 1.00 95.06 125 CYS A CA 1
ATOM 1013 C C . CYS A 1 125 ? -9.559 -7.195 -4.802 1.00 95.06 125 CYS A C 1
ATOM 1015 O O . CYS A 1 125 ? -8.519 -7.041 -5.448 1.00 95.06 125 CYS A O 1
ATOM 1017 N N . ASP A 1 126 ? -9.696 -8.171 -3.899 1.00 94.44 126 ASP A N 1
ATOM 1018 C CA . ASP A 1 126 ? -8.708 -9.229 -3.647 1.00 94.44 126 ASP A CA 1
ATOM 1019 C C . ASP A 1 126 ? -7.279 -8.713 -3.439 1.00 94.44 126 ASP A C 1
ATOM 1021 O O . ASP A 1 126 ? -6.298 -9.282 -3.920 1.00 94.44 126 ASP A O 1
ATOM 1025 N N . TRP A 1 127 ? -7.156 -7.600 -2.712 1.00 94.44 127 TRP A N 1
ATOM 1026 C CA . TRP A 1 127 ? -5.860 -7.039 -2.365 1.00 94.44 127 TRP A CA 1
ATOM 1027 C C . TRP A 1 127 ? -5.105 -7.966 -1.414 1.00 94.44 127 TRP A C 1
ATOM 1029 O O . TRP A 1 127 ? -5.511 -8.177 -0.268 1.00 94.44 127 TRP A O 1
ATOM 1039 N N . VAL A 1 128 ? -3.949 -8.452 -1.858 1.00 92.06 128 VAL A N 1
ATOM 1040 C CA . VAL A 1 128 ? -3.072 -9.324 -1.079 1.00 92.06 128 VAL A CA 1
AT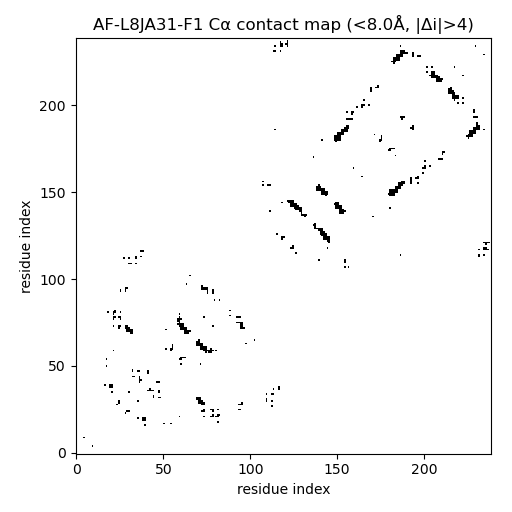OM 1041 C C . VAL A 1 128 ? -1.643 -8.795 -1.140 1.00 92.06 128 VAL A C 1
ATOM 1043 O O . VAL A 1 128 ? -1.080 -8.604 -2.216 1.00 92.06 128 VAL A O 1
ATOM 1046 N N . LEU A 1 129 ? -1.022 -8.596 0.027 1.00 89.50 129 LEU A N 1
ATOM 1047 C CA . LEU A 1 129 ? 0.421 -8.353 0.109 1.00 89.50 129 LEU A CA 1
ATOM 1048 C C . LEU A 1 129 ? 1.160 -9.590 -0.404 1.00 89.50 129 LEU A C 1
ATOM 1050 O O . LEU A 1 129 ? 0.910 -10.702 0.079 1.00 89.50 129 LEU A O 1
ATOM 1054 N N . ALA A 1 130 ? 2.066 -9.422 -1.367 1.00 81.69 130 ALA A N 1
ATOM 1055 C CA . ALA A 1 130 ? 2.724 -10.584 -1.942 1.00 81.69 130 ALA A CA 1
ATOM 1056 C C . ALA A 1 130 ? 3.660 -11.220 -0.904 1.00 81.69 130 ALA A C 1
ATOM 1058 O O . ALA A 1 130 ? 4.431 -10.550 -0.211 1.00 81.69 130 ALA A O 1
ATOM 1059 N N . ARG A 1 131 ? 3.576 -12.543 -0.770 1.00 74.00 131 ARG A N 1
ATOM 1060 C CA . ARG A 1 131 ? 4.412 -13.297 0.165 1.00 74.00 131 ARG A CA 1
ATOM 1061 C C . ARG A 1 131 ? 5.715 -13.666 -0.520 1.00 74.00 131 ARG A C 1
ATOM 1063 O O . ARG A 1 131 ? 5.706 -14.073 -1.673 1.00 74.00 131 ARG A O 1
ATOM 1070 N N . ILE A 1 132 ? 6.828 -13.535 0.198 1.00 70.00 132 ILE A N 1
ATOM 1071 C CA . ILE A 1 132 ? 8.148 -13.907 -0.314 1.00 70.00 132 ILE A CA 1
ATOM 1072 C C . ILE A 1 132 ? 8.148 -15.404 -0.638 1.00 70.00 132 ILE A C 1
ATOM 1074 O O . ILE A 1 132 ? 8.053 -16.236 0.263 1.00 70.00 132 ILE A O 1
ATOM 1078 N N . GLU A 1 133 ? 8.307 -15.734 -1.915 1.00 70.06 133 GLU A N 1
ATOM 1079 C CA . GLU A 1 133 ? 8.566 -17.091 -2.386 1.00 70.06 133 GLU A CA 1
ATOM 1080 C C . GLU A 1 133 ? 10.048 -17.229 -2.744 1.00 70.06 133 GLU A C 1
ATOM 1082 O O . GLU A 1 133 ? 10.650 -16.357 -3.379 1.00 70.06 133 GLU A O 1
ATOM 1087 N N . LYS A 1 134 ? 10.680 -18.321 -2.302 1.00 64.50 134 LYS A N 1
ATOM 1088 C CA . LYS A 1 134 ? 12.122 -18.517 -2.480 1.00 64.50 134 LYS A CA 1
ATOM 1089 C C . LYS A 1 134 ? 12.458 -18.581 -3.974 1.00 64.50 134 LYS A C 1
ATOM 1091 O O . LYS A 1 134 ? 11.986 -19.460 -4.682 1.00 64.50 134 LYS A O 1
ATOM 1096 N N . GLY A 1 135 ? 13.308 -17.663 -4.433 1.00 63.62 135 GLY A N 1
ATOM 1097 C CA . GLY A 1 135 ? 13.777 -17.617 -5.822 1.00 63.62 135 GLY A CA 1
ATOM 1098 C C . GLY A 1 135 ? 12.851 -16.891 -6.803 1.00 63.62 135 GLY A C 1
ATOM 1099 O O . GLY A 1 135 ? 13.220 -16.752 -7.965 1.00 63.62 135 GLY A O 1
ATOM 1100 N N . VAL A 1 136 ? 11.701 -16.373 -6.357 1.00 68.62 136 VAL A N 1
ATOM 1101 C CA . VAL A 1 136 ? 10.800 -15.564 -7.188 1.00 68.62 136 VAL A CA 1
ATOM 1102 C C . VAL A 1 136 ? 10.782 -14.144 -6.643 1.00 68.62 136 VAL A C 1
ATOM 1104 O O . VAL A 1 136 ? 10.487 -13.915 -5.471 1.00 68.62 136 VAL A O 1
ATOM 1107 N N . LYS A 1 137 ? 11.105 -13.161 -7.485 1.00 72.75 137 LYS A N 1
ATOM 1108 C CA . LYS A 1 137 ? 10.878 -11.769 -7.110 1.00 72.75 137 LYS A CA 1
ATOM 1109 C C . LYS A 1 137 ? 9.371 -11.510 -7.124 1.00 72.75 137 LYS A C 1
ATOM 1111 O O . LYS A 1 137 ? 8.717 -11.685 -8.149 1.00 72.75 137 LYS A O 1
ATOM 1116 N N . VAL A 1 138 ? 8.855 -11.092 -5.978 1.00 85.94 138 VAL A N 1
ATOM 1117 C CA . VAL A 1 138 ? 7.439 -10.808 -5.757 1.00 85.94 138 VAL A CA 1
ATOM 1118 C C . VAL A 1 138 ? 7.203 -9.297 -5.731 1.00 85.94 138 VAL A C 1
ATOM 1120 O O . VAL A 1 138 ? 8.101 -8.576 -5.285 1.00 85.94 138 VAL A O 1
ATOM 1123 N N . PRO A 1 139 ? 6.056 -8.816 -6.243 1.00 93.50 139 PRO A N 1
ATOM 1124 C CA . PRO A 1 139 ? 5.681 -7.409 -6.121 1.00 93.50 139 PRO A CA 1
ATOM 1125 C C . PRO A 1 139 ? 5.339 -7.053 -4.670 1.00 93.50 139 PRO A C 1
ATOM 1127 O O . PRO A 1 139 ? 5.275 -7.940 -3.823 1.00 93.50 139 PRO A O 1
ATOM 1130 N N . ASP A 1 140 ? 5.081 -5.783 -4.361 1.00 94.12 140 ASP A N 1
ATOM 1131 C CA . ASP A 1 140 ? 4.660 -5.410 -3.003 1.00 94.12 140 ASP A CA 1
ATOM 1132 C C . ASP A 1 140 ? 3.239 -5.929 -2.697 1.00 94.12 140 ASP A C 1
ATOM 1134 O O . ASP A 1 140 ? 2.962 -6.440 -1.606 1.00 94.12 140 ASP A O 1
ATOM 1138 N N . ALA A 1 141 ? 2.335 -5.853 -3.679 1.00 95.50 141 ALA A N 1
ATOM 1139 C CA . ALA A 1 141 ? 0.988 -6.410 -3.594 1.00 95.50 141 ALA A CA 1
ATOM 1140 C C . ALA A 1 141 ? 0.470 -6.909 -4.950 1.00 95.50 141 ALA A C 1
ATOM 1142 O O . ALA A 1 141 ? 1.021 -6.606 -6.011 1.00 95.50 141 ALA A O 1
ATOM 1143 N N . ILE A 1 142 ? -0.607 -7.688 -4.903 1.00 95.62 142 ILE A N 1
ATOM 1144 C CA . ILE A 1 142 ? -1.409 -8.093 -6.058 1.00 95.62 142 ILE A CA 1
ATOM 1145 C C . ILE A 1 142 ? -2.875 -7.812 -5.730 1.00 95.62 142 ILE A C 1
ATOM 1147 O O . ILE A 1 142 ? -3.297 -8.017 -4.594 1.00 95.62 142 ILE A O 1
ATOM 1151 N N . ALA A 1 143 ? -3.637 -7.364 -6.720 1.00 95.75 143 ALA A N 1
ATOM 1152 C CA . ALA A 1 143 ? -5.074 -7.142 -6.612 1.00 95.75 143 ALA A CA 1
ATOM 1153 C C . ALA A 1 143 ? -5.763 -7.406 -7.959 1.00 95.75 143 ALA A C 1
ATOM 1155 O O . ALA A 1 143 ? -5.092 -7.548 -8.989 1.00 95.75 143 ALA A O 1
ATOM 1156 N N . LEU A 1 144 ? -7.092 -7.471 -7.948 1.00 96.06 144 LEU A N 1
ATOM 1157 C CA . LEU A 1 144 ? -7.914 -7.388 -9.152 1.00 96.06 144 LEU A CA 1
ATOM 1158 C C . LEU A 1 144 ? -8.339 -5.932 -9.352 1.00 96.06 144 LEU A C 1
ATOM 1160 O O . LEU A 1 144 ? -8.842 -5.317 -8.412 1.00 96.06 144 LEU A O 1
ATOM 1164 N N . ASN A 1 145 ? -8.116 -5.372 -10.542 1.00 94.50 145 ASN A N 1
ATOM 1165 C CA . ASN A 1 145 ? -8.643 -4.046 -10.878 1.00 94.50 145 ASN A CA 1
ATOM 1166 C C . ASN A 1 145 ? -10.161 -4.097 -11.140 1.00 94.50 145 ASN A C 1
ATOM 1168 O O . ASN A 1 145 ? -10.769 -5.168 -11.131 1.00 94.50 145 ASN A O 1
ATOM 1172 N N . SER A 1 146 ? -10.769 -2.940 -11.401 1.00 92.12 146 SER A N 1
ATOM 1173 C CA . SER A 1 146 ? -12.197 -2.805 -11.730 1.00 92.12 146 SER A CA 1
ATOM 1174 C C . SER A 1 146 ? -12.629 -3.596 -12.977 1.00 92.12 146 SER A C 1
ATOM 1176 O O . SER A 1 146 ? -13.798 -3.947 -13.107 1.00 92.12 146 SER A O 1
ATOM 1178 N N . GLU A 1 147 ? -11.692 -3.934 -13.866 1.00 92.31 147 GLU A N 1
ATOM 1179 C CA . GLU A 1 147 ? -11.907 -4.774 -15.054 1.00 92.31 147 GLU A CA 1
ATOM 1180 C C . GLU A 1 147 ? -11.729 -6.284 -14.770 1.00 92.31 147 GLU A C 1
ATOM 1182 O O . GLU A 1 147 ? -11.843 -7.114 -15.674 1.00 92.31 147 GLU A O 1
ATOM 1187 N N . GLY A 1 148 ? -11.425 -6.673 -13.526 1.00 94.56 148 GLY A N 1
ATOM 1188 C CA . GLY A 1 148 ? -11.179 -8.066 -13.133 1.00 94.56 148 GLY A CA 1
ATOM 1189 C C . GLY A 1 148 ? -9.807 -8.609 -13.551 1.00 94.56 148 GLY A C 1
ATOM 1190 O O . GLY A 1 148 ? -9.565 -9.820 -13.532 1.00 94.56 148 GLY A O 1
ATOM 1191 N N . GLU A 1 149 ? -8.875 -7.745 -13.945 1.00 95.06 149 GLU A N 1
ATOM 1192 C CA . GLU A 1 149 ? -7.514 -8.130 -14.288 1.00 95.06 149 GLU A CA 1
ATOM 1193 C C . GLU A 1 149 ? -6.623 -8.209 -13.054 1.00 95.06 149 GLU A C 1
ATOM 1195 O O . GLU A 1 149 ? -6.609 -7.325 -12.202 1.00 95.06 149 GLU A O 1
ATOM 1200 N N . ARG A 1 150 ? -5.787 -9.246 -13.002 1.00 96.25 150 ARG A N 1
ATOM 1201 C CA . ARG A 1 150 ? -4.782 -9.396 -11.951 1.00 96.25 150 ARG A CA 1
ATOM 1202 C C . ARG A 1 150 ? -3.614 -8.443 -12.191 1.00 96.25 150 ARG A C 1
ATOM 1204 O O . ARG A 1 150 ? -2.873 -8.621 -13.162 1.00 96.25 150 ARG A O 1
ATOM 1211 N N . VAL A 1 151 ? -3.428 -7.477 -11.295 1.00 96.62 151 VAL A N 1
ATOM 1212 C CA . VAL A 1 151 ? -2.417 -6.415 -11.386 1.00 96.62 151 VAL A CA 1
ATOM 1213 C C . VAL A 1 151 ? -1.435 -6.514 -10.221 1.00 96.62 151 VAL A C 1
ATOM 1215 O O . VAL A 1 151 ? -1.835 -6.649 -9.064 1.00 96.62 151 VAL A O 1
ATOM 1218 N N . ALA A 1 152 ? -0.140 -6.447 -10.523 1.00 96.69 152 ALA A N 1
ATOM 1219 C CA . ALA A 1 152 ? 0.902 -6.255 -9.520 1.00 96.69 152 ALA A CA 1
ATOM 1220 C C . ALA A 1 152 ? 1.010 -4.772 -9.149 1.00 96.69 152 ALA A C 1
ATOM 1222 O O . ALA A 1 152 ? 1.032 -3.914 -10.028 1.00 96.69 152 ALA A O 1
ATOM 1223 N N . VAL A 1 153 ? 1.123 -4.470 -7.860 1.00 96.69 153 VAL A N 1
ATOM 1224 C CA . VAL A 1 153 ? 1.282 -3.106 -7.350 1.00 96.69 153 VAL A CA 1
ATOM 1225 C C . VAL A 1 153 ? 2.648 -2.972 -6.685 1.00 96.69 153 VAL A C 1
ATOM 1227 O O . VAL A 1 153 ? 3.034 -3.812 -5.872 1.00 96.69 153 VAL A O 1
ATOM 1230 N N . GLU A 1 154 ? 3.370 -1.915 -7.046 1.00 96.69 154 GLU A N 1
ATOM 1231 C CA . GLU A 1 154 ? 4.717 -1.592 -6.561 1.00 96.69 154 GLU A CA 1
ATOM 1232 C C . GLU A 1 154 ? 4.712 -0.165 -6.002 1.00 96.69 154 GLU A C 1
ATOM 1234 O O . GLU A 1 154 ? 4.334 0.771 -6.712 1.00 96.69 154 GLU A O 1
ATOM 1239 N N . TYR A 1 155 ? 5.157 0.037 -4.760 1.00 95.62 155 TYR A N 1
ATOM 1240 C CA . TYR A 1 155 ? 5.316 1.380 -4.198 1.00 95.62 155 TYR A CA 1
ATOM 1241 C C . TYR A 1 155 ? 6.782 1.816 -4.215 1.00 95.62 155 TYR A C 1
ATOM 1243 O O . TYR A 1 155 ? 7.604 1.438 -3.371 1.00 95.62 155 TYR A O 1
ATOM 1251 N N . GLU A 1 156 ? 7.119 2.685 -5.166 1.00 95.50 156 GLU A N 1
ATOM 1252 C CA . GLU A 1 156 ? 8.490 3.131 -5.387 1.00 95.50 156 GLU A CA 1
ATOM 1253 C C . GLU A 1 156 ? 8.765 4.458 -4.674 1.00 95.50 156 GLU A C 1
ATOM 1255 O O . GLU A 1 156 ? 8.517 5.544 -5.199 1.00 95.50 156 GLU A O 1
ATOM 1260 N N . ARG A 1 157 ? 9.316 4.377 -3.457 1.00 92.62 157 ARG A N 1
ATOM 1261 C CA . ARG A 1 157 ? 9.644 5.561 -2.642 1.00 92.62 157 ARG A CA 1
ATOM 1262 C C . ARG A 1 157 ? 10.882 6.311 -3.141 1.00 92.62 157 ARG A C 1
ATOM 1264 O O . ARG A 1 157 ? 10.988 7.519 -2.950 1.00 92.62 157 ARG A O 1
ATOM 1271 N N . THR A 1 158 ? 11.844 5.595 -3.718 1.00 92.50 158 THR A N 1
ATOM 1272 C CA . THR A 1 158 ? 13.163 6.131 -4.085 1.00 92.50 158 THR A CA 1
ATOM 1273 C C . THR A 1 158 ? 13.611 5.571 -5.423 1.00 92.50 158 THR A C 1
ATOM 1275 O O . THR A 1 158 ? 13.510 4.371 -5.653 1.00 92.50 158 THR A O 1
ATOM 1278 N N . VAL A 1 159 ? 14.185 6.413 -6.277 1.00 95.69 159 VAL A N 1
ATOM 1279 C CA . VAL A 1 159 ? 14.665 5.987 -7.597 1.00 95.69 159 VAL A CA 1
ATOM 1280 C C . VAL A 1 159 ? 15.855 5.036 -7.454 1.00 95.69 159 VAL A C 1
ATOM 1282 O O . VAL A 1 159 ? 16.822 5.329 -6.749 1.00 95.69 159 VAL A O 1
ATOM 1285 N N . LYS A 1 160 ? 15.788 3.893 -8.140 1.00 94.44 160 LYS A N 1
ATOM 1286 C CA . LYS A 1 160 ? 16.847 2.876 -8.164 1.00 94.44 160 LYS A CA 1
ATOM 1287 C C . LYS A 1 160 ? 17.82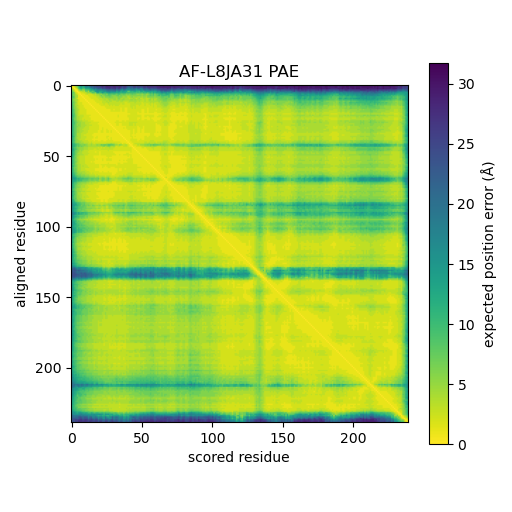7 3.115 -9.321 1.00 94.44 160 LYS A C 1
ATOM 1289 O O . LYS A 1 160 ? 17.612 3.949 -10.196 1.00 94.44 160 LYS A O 1
ATOM 1294 N N . THR A 1 161 ? 18.936 2.379 -9.341 1.00 96.50 161 THR A N 1
ATOM 1295 C CA . THR A 1 161 ? 19.903 2.493 -10.441 1.00 96.50 161 THR A CA 1
ATOM 1296 C C . THR A 1 161 ? 19.344 1.915 -11.749 1.00 96.50 161 THR A C 1
ATOM 1298 O O . THR A 1 161 ? 18.571 0.952 -11.715 1.00 96.50 161 THR A O 1
ATOM 1301 N N . PRO A 1 162 ? 19.811 2.405 -12.913 1.00 96.44 162 PRO A N 1
ATOM 1302 C CA . PRO A 1 162 ? 19.647 1.770 -14.218 1.00 96.44 162 PRO A CA 1
ATOM 1303 C C . PRO A 1 162 ? 19.688 0.238 -14.227 1.00 96.44 162 PRO A C 1
ATOM 1305 O O . PRO A 1 162 ? 18.751 -0.421 -14.671 1.00 96.44 162 PRO A O 1
ATOM 1308 N N . LYS A 1 163 ? 20.784 -0.336 -13.718 1.00 95.50 163 LYS A N 1
ATOM 1309 C CA . LYS A 1 163 ? 21.003 -1.787 -13.689 1.00 95.50 163 LYS A CA 1
ATOM 1310 C C . LYS A 1 163 ? 19.903 -2.494 -12.904 1.00 95.50 163 LYS A C 1
ATOM 1312 O O . LYS A 1 163 ? 19.459 -3.572 -13.293 1.00 95.50 163 LYS A O 1
ATOM 1317 N N . ARG A 1 164 ? 19.451 -1.878 -11.806 1.00 95.62 164 ARG A N 1
ATOM 1318 C CA . ARG A 1 164 ? 18.369 -2.423 -10.998 1.00 95.62 164 ARG A CA 1
ATOM 1319 C C . ARG A 1 164 ? 17.073 -2.426 -11.798 1.00 95.62 164 ARG A C 1
ATOM 1321 O O . ARG A 1 164 ? 16.486 -3.494 -11.892 1.00 95.62 164 ARG A O 1
ATOM 1328 N N . TYR A 1 165 ? 16.685 -1.315 -12.428 1.00 96.38 165 TYR A N 1
ATOM 1329 C CA . TYR A 1 165 ? 15.454 -1.250 -13.226 1.00 96.38 165 TYR A CA 1
ATOM 1330 C C . TYR A 1 165 ? 15.418 -2.243 -14.384 1.00 96.38 165 TYR A C 1
ATOM 1332 O O . TYR A 1 165 ? 14.392 -2.885 -14.566 1.00 96.38 165 TYR A O 1
ATOM 1340 N N . THR A 1 166 ? 16.529 -2.471 -15.090 1.00 95.50 166 THR A N 1
ATOM 1341 C CA . THR A 1 166 ? 16.585 -3.525 -16.119 1.00 95.50 166 THR A CA 1
ATOM 1342 C C . THR A 1 166 ? 16.269 -4.908 -15.536 1.00 95.50 166 THR A C 1
ATOM 1344 O O . THR A 1 166 ? 15.466 -5.644 -16.101 1.00 95.50 166 THR A O 1
ATOM 1347 N N . ALA A 1 167 ? 16.828 -5.249 -14.369 1.00 94.31 167 ALA A N 1
ATOM 1348 C CA . ALA A 1 167 ? 16.519 -6.515 -13.699 1.00 94.31 167 ALA A CA 1
ATOM 1349 C C . ALA A 1 167 ? 15.063 -6.587 -13.199 1.00 94.31 167 ALA A C 1
ATOM 1351 O O . ALA A 1 167 ? 14.448 -7.650 -13.235 1.00 94.31 167 ALA A O 1
ATOM 1352 N N . ILE A 1 168 ? 14.501 -5.465 -12.729 1.00 94.69 168 ILE A N 1
ATOM 1353 C CA . ILE A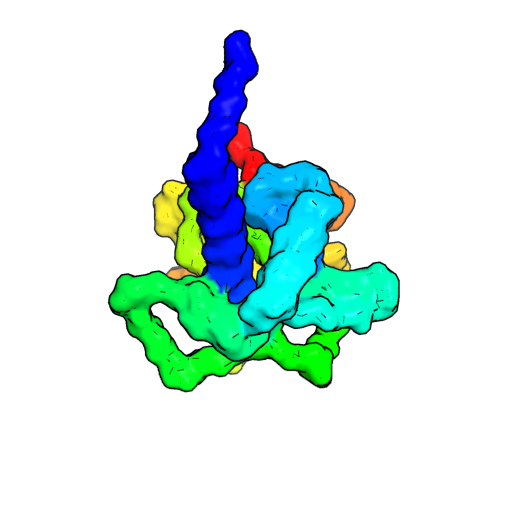 1 168 ? 13.087 -5.381 -12.334 1.00 94.69 168 ILE A CA 1
ATOM 1354 C C . ILE A 1 168 ? 12.176 -5.614 -13.544 1.00 94.69 168 ILE A C 1
ATOM 1356 O O . ILE A 1 168 ? 11.257 -6.423 -13.459 1.00 94.69 168 ILE A O 1
ATOM 1360 N N . PHE A 1 169 ? 12.461 -4.942 -14.658 1.00 96.06 169 PHE A N 1
ATOM 1361 C CA . PHE A 1 169 ? 11.714 -5.046 -15.905 1.00 96.06 169 PHE A CA 1
ATOM 1362 C C . PHE A 1 169 ? 11.659 -6.492 -16.405 1.00 96.06 169 PHE A C 1
ATOM 1364 O O . PHE A 1 169 ? 10.571 -7.037 -16.569 1.00 96.06 169 PHE A O 1
ATOM 1371 N N . ILE A 1 170 ? 12.821 -7.147 -16.529 1.00 95.25 170 ILE A N 1
ATOM 1372 C CA . ILE A 1 170 ? 12.927 -8.564 -16.922 1.00 95.25 170 ILE A CA 1
ATOM 1373 C C . ILE A 1 170 ? 12.086 -9.453 -15.999 1.00 95.25 170 ILE A C 1
ATOM 1375 O O . ILE A 1 170 ? 11.285 -10.255 -16.468 1.00 95.25 170 ILE A O 1
ATOM 1379 N N . SER A 1 171 ? 12.201 -9.260 -14.684 1.00 94.19 171 SER A N 1
ATOM 1380 C CA . SER A 1 171 ? 11.460 -10.056 -13.705 1.00 94.19 171 SER A CA 1
ATOM 1381 C C . SER A 1 171 ? 9.935 -9.909 -13.815 1.00 94.19 171 SER A C 1
ATOM 1383 O O . SER A 1 171 ? 9.213 -10.883 -13.570 1.00 94.19 171 SER A O 1
ATOM 1385 N N . HIS A 1 172 ? 9.431 -8.721 -14.162 1.00 95.19 172 HIS A N 1
ATOM 1386 C CA . HIS A 1 172 ? 8.004 -8.534 -14.423 1.00 95.19 172 HIS A CA 1
ATOM 1387 C C . HIS A 1 172 ? 7.585 -9.209 -15.726 1.00 95.19 172 HIS A C 1
ATOM 1389 O O . HIS A 1 172 ? 6.579 -9.913 -15.723 1.00 95.19 172 HIS A O 1
ATOM 1395 N N . LEU A 1 173 ? 8.369 -9.080 -16.802 1.00 95.31 173 LEU A N 1
ATOM 1396 C CA . LEU A 1 173 ? 8.083 -9.769 -18.066 1.00 95.31 173 LEU A CA 1
ATOM 1397 C C . LEU A 1 173 ? 8.016 -11.289 -17.884 1.00 95.31 173 LEU A C 1
ATOM 1399 O O . LEU A 1 173 ? 7.107 -11.933 -18.403 1.00 95.31 173 LEU A O 1
ATOM 1403 N N . GLU A 1 174 ? 8.925 -11.869 -17.101 1.00 94.06 174 GLU A N 1
ATOM 1404 C CA . GLU A 1 174 ? 8.899 -13.300 -16.780 1.00 94.06 174 GLU A CA 1
ATOM 1405 C C . GLU A 1 174 ? 7.657 -13.695 -15.975 1.00 94.06 174 GLU A C 1
ATOM 1407 O O . GLU A 1 174 ? 7.057 -14.739 -16.226 1.00 94.06 174 GLU A O 1
ATOM 1412 N N . SER A 1 175 ? 7.228 -12.850 -15.036 1.00 93.50 175 SER A N 1
ATOM 1413 C CA . SER A 1 175 ? 6.021 -13.100 -14.242 1.00 93.50 175 SER A CA 1
ATOM 1414 C C . SER A 1 175 ? 4.736 -12.963 -15.061 1.00 93.50 175 SER A C 1
ATOM 1416 O O . SER A 1 175 ? 3.808 -13.750 -14.865 1.00 93.50 175 SER A O 1
ATOM 1418 N N . ILE A 1 176 ? 4.705 -12.025 -16.009 1.00 93.94 176 ILE A N 1
ATOM 1419 C CA . ILE A 1 176 ? 3.612 -11.855 -16.975 1.00 93.94 176 ILE A CA 1
ATOM 1420 C C . ILE A 1 176 ? 3.567 -13.054 -17.929 1.00 93.94 176 ILE A C 1
ATOM 1422 O O . ILE A 1 176 ? 2.510 -13.659 -18.105 1.00 93.94 176 ILE A O 1
ATOM 1426 N N . LYS A 1 177 ? 4.719 -13.484 -18.465 1.00 92.62 177 LYS A N 1
ATOM 1427 C CA . LYS A 1 177 ? 4.840 -14.702 -19.288 1.00 92.62 177 LYS A CA 1
ATOM 1428 C C . LYS A 1 177 ? 4.350 -15.944 -18.536 1.00 92.62 177 LYS A C 1
ATOM 1430 O O . LYS A 1 177 ? 3.665 -16.781 -19.116 1.00 92.62 177 LYS A O 1
ATOM 1435 N N . ALA A 1 178 ? 4.640 -16.033 -17.238 1.00 91.56 178 ALA A N 1
ATOM 1436 C CA . ALA A 1 178 ? 4.159 -17.091 -16.348 1.00 91.56 178 ALA A CA 1
ATOM 1437 C C . ALA A 1 178 ? 2.703 -16.900 -15.864 1.00 91.56 178 ALA A C 1
ATOM 1439 O O . ALA A 1 178 ? 2.253 -17.646 -14.996 1.00 91.56 178 ALA A O 1
ATOM 1440 N N . ARG A 1 179 ? 1.965 -15.910 -16.393 1.00 93.25 179 ARG A N 1
ATOM 1441 C CA . ARG A 1 179 ? 0.559 -15.604 -16.065 1.00 93.25 179 ARG A CA 1
ATOM 1442 C C . ARG A 1 179 ? 0.295 -15.352 -14.574 1.00 93.25 179 ARG A C 1
ATOM 1444 O O . ARG A 1 179 ? -0.809 -15.584 -14.084 1.00 93.25 179 ARG A O 1
ATOM 1451 N N . ARG A 1 180 ? 1.292 -14.847 -13.838 1.00 92.25 180 ARG A N 1
ATOM 1452 C CA . ARG A 1 180 ? 1.129 -14.494 -12.415 1.00 92.25 180 ARG A CA 1
ATOM 1453 C C . ARG A 1 180 ? 0.277 -13.241 -12.229 1.00 92.25 180 ARG A C 1
ATOM 1455 O O . ARG A 1 180 ? -0.474 -13.160 -11.265 1.00 92.25 180 ARG A O 1
ATOM 1462 N N . TYR A 1 181 ? 0.387 -12.292 -13.150 1.00 95.19 181 TYR A N 1
ATOM 1463 C CA . TYR A 1 181 ? -0.431 -11.085 -13.281 1.00 95.19 181 TYR A CA 1
ATOM 1464 C C . TYR A 1 181 ? -0.318 -10.584 -14.726 1.00 95.19 181 TYR A C 1
ATOM 1466 O O . TYR A 1 181 ? 0.595 -10.988 -15.448 1.00 95.19 181 TYR A O 1
ATOM 1474 N N . LYS A 1 182 ? -1.256 -9.740 -15.159 1.00 95.94 182 LYS A N 1
ATOM 1475 C CA . LYS A 1 182 ? -1.299 -9.189 -16.522 1.00 95.94 182 LYS A CA 1
ATOM 1476 C C . LYS A 1 182 ? -0.572 -7.850 -16.640 1.00 95.94 182 LYS A C 1
ATOM 1478 O O . LYS A 1 182 ? 0.096 -7.613 -17.638 1.00 95.94 182 LYS A O 1
ATOM 1483 N N . LYS A 1 183 ? -0.709 -6.997 -15.621 1.00 96.25 183 LYS A N 1
ATOM 1484 C CA . LYS A 1 183 ? -0.210 -5.614 -15.612 1.00 96.25 183 LYS A CA 1
ATOM 1485 C C . LYS A 1 183 ? 0.541 -5.310 -14.317 1.00 96.25 183 LYS A C 1
ATOM 1487 O O . LYS A 1 183 ? 0.415 -6.042 -13.330 1.00 96.25 183 LYS A O 1
ATOM 1492 N N . VAL A 1 184 ? 1.305 -4.224 -14.325 1.00 97.31 184 VAL A N 1
ATOM 1493 C CA . VAL A 1 184 ? 2.039 -3.694 -13.175 1.00 97.31 184 VAL A CA 1
ATOM 1494 C C . VAL A 1 184 ? 1.745 -2.203 -13.030 1.00 97.31 184 VAL A C 1
ATOM 1496 O O . VAL A 1 184 ? 1.937 -1.429 -13.969 1.00 97.31 184 VAL A O 1
ATOM 1499 N N . THR A 1 185 ? 1.326 -1.791 -11.840 1.00 96.94 185 THR A N 1
ATOM 1500 C CA . THR A 1 185 ? 1.088 -0.391 -11.486 1.00 96.94 185 THR A CA 1
ATOM 1501 C C . THR A 1 185 ? 2.125 0.058 -10.467 1.00 96.94 185 THR A C 1
ATOM 1503 O O . THR A 1 185 ? 2.149 -0.410 -9.328 1.00 96.94 185 THR A O 1
ATOM 1506 N N . TYR A 1 186 ? 2.977 0.992 -10.881 1.00 97.38 186 TYR A N 1
ATOM 1507 C CA . TYR A 1 186 ? 3.912 1.689 -10.008 1.00 97.38 186 TYR A CA 1
ATOM 1508 C C . TYR A 1 186 ? 3.231 2.900 -9.387 1.00 97.38 186 TYR A C 1
ATOM 1510 O O . TYR A 1 186 ? 2.748 3.780 -10.097 1.00 97.38 186 TYR A O 1
ATOM 1518 N N . ILE A 1 187 ? 3.243 2.971 -8.061 1.00 96.38 187 ILE A N 1
ATOM 1519 C CA . ILE A 1 187 ? 2.748 4.108 -7.291 1.00 96.38 187 ILE A CA 1
ATOM 1520 C C . ILE A 1 187 ? 3.951 4.838 -6.697 1.00 96.38 187 ILE A C 1
ATOM 1522 O O . ILE A 1 187 ? 4.812 4.237 -6.050 1.00 96.38 187 ILE A O 1
ATOM 1526 N N . CYS A 1 188 ? 4.021 6.147 -6.924 1.00 96.00 188 CYS A N 1
ATOM 1527 C CA . CYS A 1 188 ? 5.136 6.984 -6.491 1.00 96.00 188 CYS A CA 1
ATOM 1528 C C . CYS A 1 188 ? 4.670 8.108 -5.548 1.00 96.00 188 CYS A C 1
ATOM 1530 O O . CYS A 1 188 ? 3.555 8.617 -5.694 1.00 96.00 188 CYS A O 1
ATOM 1532 N N . PRO A 1 189 ? 5.522 8.542 -4.597 1.00 94.06 189 PRO A N 1
ATOM 1533 C CA . PRO A 1 189 ? 5.173 9.593 -3.640 1.00 94.06 189 PRO A CA 1
ATOM 1534 C C . PRO A 1 189 ? 5.140 10.993 -4.255 1.00 94.06 189 PRO A C 1
ATOM 1536 O O . PRO A 1 189 ? 4.488 11.879 -3.719 1.00 94.06 189 PRO A O 1
ATOM 1539 N N . THR A 1 190 ? 5.894 11.226 -5.333 1.00 94.94 190 THR A N 1
ATOM 1540 C CA . THR A 1 190 ? 6.010 12.540 -5.973 1.00 94.94 190 THR A CA 1
ATOM 1541 C C . THR A 1 190 ? 6.157 12.397 -7.477 1.00 94.94 190 THR A C 1
ATOM 1543 O O . THR A 1 190 ? 6.672 11.392 -7.978 1.00 94.94 190 THR A O 1
ATOM 1546 N N . GLU A 1 191 ? 5.786 13.451 -8.199 1.00 95.75 191 GLU A N 1
ATOM 1547 C CA . GLU A 1 191 ? 5.899 13.503 -9.657 1.00 95.75 191 GLU A CA 1
ATOM 1548 C C . GLU A 1 191 ? 7.351 13.376 -10.135 1.00 95.75 191 GLU A C 1
ATOM 1550 O O . GLU A 1 191 ? 7.637 12.733 -11.144 1.00 95.75 191 GLU A O 1
ATOM 1555 N N . ALA A 1 192 ? 8.300 13.916 -9.366 1.00 96.94 192 ALA A N 1
ATOM 1556 C CA . ALA A 1 192 ? 9.723 13.778 -9.653 1.00 96.94 192 ALA A CA 1
ATOM 1557 C C . ALA A 1 192 ? 10.190 12.314 -9.595 1.00 96.94 192 ALA A C 1
ATOM 1559 O O . ALA A 1 192 ? 10.997 11.897 -10.429 1.00 96.94 192 ALA A O 1
ATOM 1560 N N . VAL A 1 193 ? 9.692 11.528 -8.632 1.00 96.75 193 VAL A N 1
ATOM 1561 C CA . VAL A 1 193 ? 9.981 10.090 -8.567 1.00 96.75 193 VAL A CA 1
ATOM 1562 C C . VAL A 1 193 ? 9.263 9.370 -9.702 1.00 96.75 193 VAL A C 1
ATOM 1564 O O . VAL A 1 193 ? 9.930 8.661 -10.449 1.00 96.75 193 VAL A O 1
ATOM 1567 N N . ARG A 1 194 ? 7.963 9.621 -9.903 1.00 97.56 194 ARG A N 1
ATOM 1568 C CA . ARG A 1 194 ? 7.148 8.996 -10.957 1.00 97.56 194 ARG A CA 1
ATOM 1569 C C . ARG A 1 194 ? 7.800 9.107 -12.338 1.00 97.56 194 ARG A C 1
ATOM 1571 O O . ARG A 1 194 ? 8.101 8.084 -12.947 1.00 97.56 194 ARG A O 1
ATOM 1578 N N . LYS A 1 195 ? 8.140 10.330 -12.772 1.00 97.69 195 LYS A N 1
ATOM 1579 C CA . LYS A 1 195 ? 8.820 10.590 -14.059 1.00 97.69 195 LYS A CA 1
ATOM 1580 C C . LYS A 1 195 ? 10.166 9.874 -14.168 1.00 97.69 195 LYS A C 1
ATOM 1582 O O . LYS A 1 195 ? 10.533 9.357 -15.224 1.00 97.69 195 LYS A O 1
ATOM 1587 N N . ARG A 1 196 ? 10.937 9.839 -13.076 1.00 97.94 196 ARG A N 1
ATOM 1588 C CA . ARG A 1 196 ? 12.235 9.150 -13.060 1.00 97.94 196 ARG A CA 1
ATOM 1589 C C . ARG A 1 196 ? 12.064 7.642 -13.172 1.00 97.94 196 ARG A C 1
ATOM 1591 O O . ARG A 1 196 ? 12.813 7.044 -13.927 1.00 97.94 196 ARG A O 1
ATOM 1598 N N . VAL A 1 197 ? 11.099 7.035 -12.488 1.00 97.81 197 VAL A N 1
ATOM 1599 C CA . VAL A 1 197 ? 10.815 5.597 -12.614 1.00 97.81 197 VAL A CA 1
ATOM 1600 C C . VAL A 1 197 ? 10.367 5.272 -14.037 1.00 97.81 197 VAL A C 1
ATOM 1602 O O . VAL A 1 197 ? 10.989 4.439 -14.689 1.00 97.81 197 VAL A O 1
ATOM 1605 N N . GLU A 1 198 ? 9.374 5.996 -14.550 1.00 97.94 198 GLU A N 1
ATOM 1606 C CA . GLU A 1 198 ? 8.834 5.821 -15.901 1.00 97.94 198 GLU A CA 1
ATOM 1607 C C . GLU A 1 198 ? 9.929 5.926 -16.976 1.00 97.94 198 GLU A C 1
ATOM 1609 O O . GLU A 1 198 ? 10.089 5.023 -17.795 1.00 97.94 198 GLU A O 1
ATOM 1614 N N . SER A 1 199 ? 10.786 6.952 -16.918 1.00 97.75 199 SER A N 1
ATOM 1615 C CA . SER A 1 199 ? 11.907 7.091 -17.867 1.00 97.75 199 SER A CA 1
ATOM 1616 C C . SER A 1 199 ? 12.911 5.927 -17.821 1.00 97.75 199 SER A C 1
ATOM 1618 O O . SER A 1 199 ? 13.527 5.605 -18.841 1.00 97.75 199 SER A O 1
ATOM 1620 N N . GLN A 1 200 ? 13.075 5.249 -16.674 1.00 97.56 200 GLN A N 1
ATOM 1621 C CA . GLN A 1 200 ? 13.931 4.058 -16.572 1.00 97.56 200 GLN A CA 1
ATOM 1622 C C . GLN A 1 200 ? 13.333 2.824 -17.250 1.00 97.56 200 GLN A C 1
ATOM 1624 O O . GLN A 1 200 ? 14.095 1.926 -17.621 1.00 97.56 200 GLN A O 1
ATOM 1629 N N . PHE A 1 201 ? 12.013 2.792 -17.426 1.00 97.19 201 PHE A N 1
ATOM 1630 C CA . PHE A 1 201 ? 11.312 1.775 -18.203 1.00 97.19 201 PHE A CA 1
ATOM 1631 C C . PHE A 1 201 ? 11.291 2.159 -19.681 1.00 97.19 201 PHE A C 1
ATOM 1633 O O . PHE A 1 201 ? 11.721 1.363 -20.510 1.00 97.19 201 PHE A O 1
ATOM 1640 N N . LEU A 1 202 ? 10.914 3.397 -20.015 1.00 97.00 202 LEU A N 1
ATOM 1641 C CA . LEU A 1 202 ? 10.829 3.869 -21.403 1.00 97.00 202 LEU A CA 1
ATOM 1642 C C . LEU A 1 202 ? 12.153 3.742 -22.166 1.00 97.00 202 LEU A C 1
ATOM 1644 O O . LEU A 1 202 ? 12.163 3.405 -23.342 1.00 97.00 202 LEU A O 1
ATOM 1648 N N . ARG A 1 203 ? 13.300 3.903 -21.500 1.00 96.19 203 ARG A N 1
ATOM 1649 C CA . ARG A 1 203 ? 14.614 3.675 -22.131 1.00 96.19 203 ARG A CA 1
ATOM 1650 C C . ARG A 1 203 ? 14.862 2.228 -22.591 1.00 96.19 203 ARG A C 1
ATOM 1652 O O . ARG A 1 203 ? 15.902 1.994 -23.210 1.00 96.19 203 ARG A O 1
ATOM 1659 N N . LEU A 1 204 ? 14.050 1.264 -22.150 1.00 96.81 204 LEU A N 1
ATOM 1660 C CA . LEU A 1 204 ? 14.128 -0.159 -22.505 1.00 96.81 204 LEU A CA 1
ATOM 1661 C C . LEU A 1 204 ? 13.169 -0.515 -23.647 1.00 96.81 204 LEU A C 1
ATOM 1663 O O . LEU A 1 204 ? 13.247 -1.630 -24.156 1.00 96.81 204 LEU A O 1
ATOM 1667 N N . VAL A 1 205 ? 12.300 0.416 -24.049 1.00 96.75 205 VAL A N 1
ATOM 1668 C CA . VAL A 1 205 ? 11.449 0.260 -25.229 1.00 96.75 205 VAL A CA 1
ATOM 1669 C C . VAL A 1 205 ? 12.325 0.026 -26.456 1.00 96.75 205 VAL A C 1
ATOM 1671 O O . VAL A 1 205 ? 13.394 0.628 -26.589 1.00 96.75 205 VAL A O 1
ATOM 1674 N N . ASP A 1 206 ? 11.893 -0.910 -27.297 1.00 97.00 206 ASP A N 1
ATOM 1675 C CA . ASP A 1 206 ? 12.565 -1.353 -28.522 1.00 97.00 206 ASP A CA 1
ATOM 1676 C C . ASP A 1 206 ? 13.990 -1.899 -28.321 1.00 97.00 206 ASP A C 1
ATOM 1678 O O . ASP A 1 206 ? 14.711 -2.165 -29.284 1.00 97.00 206 ASP A O 1
ATOM 1682 N N . LYS A 1 207 ? 14.399 -2.144 -27.068 1.00 95.81 207 LYS A N 1
ATOM 1683 C CA . LYS A 1 207 ? 15.664 -2.811 -26.758 1.00 95.81 207 LYS A CA 1
ATOM 1684 C C . LYS A 1 207 ? 15.438 -4.300 -26.515 1.00 95.81 207 LYS A C 1
ATOM 1686 O O . LYS A 1 207 ? 14.569 -4.655 -25.716 1.00 95.81 207 LYS A O 1
ATOM 1691 N N . PRO A 1 208 ? 16.253 -5.176 -27.127 1.00 94.88 208 PRO A N 1
ATOM 1692 C CA . PRO A 1 208 ? 16.206 -6.595 -26.823 1.00 94.88 208 PRO A CA 1
ATOM 1693 C C . PRO A 1 208 ? 16.623 -6.824 -25.367 1.00 94.88 208 PRO A C 1
ATOM 1695 O O . PRO A 1 208 ? 17.696 -6.395 -24.934 1.00 94.88 208 PRO A O 1
ATOM 1698 N N . VAL A 1 209 ? 15.779 -7.521 -24.611 1.00 94.12 209 VAL A N 1
ATOM 1699 C CA . VAL A 1 209 ? 16.072 -7.972 -23.249 1.00 94.12 209 VAL A CA 1
ATOM 1700 C C . VAL A 1 209 ? 16.045 -9.493 -23.186 1.00 94.12 209 VAL A C 1
ATOM 1702 O O . VAL A 1 209 ? 15.129 -10.147 -23.686 1.00 94.12 209 VAL A O 1
ATOM 1705 N N . GLN A 1 210 ? 17.070 -10.069 -22.564 1.00 94.00 210 GLN A N 1
ATOM 1706 C CA . GLN A 1 210 ? 17.132 -11.505 -22.329 1.00 94.00 210 GLN A CA 1
ATOM 1707 C C . GLN A 1 210 ? 16.160 -11.878 -21.205 1.00 94.00 210 GLN A C 1
ATOM 1709 O O . GLN A 1 210 ? 16.250 -11.336 -20.102 1.00 94.00 210 GLN A O 1
ATOM 1714 N N . ILE A 1 211 ? 15.275 -12.832 -21.477 1.00 92.31 211 ILE A N 1
ATOM 1715 C CA . ILE A 1 211 ? 14.417 -13.473 -20.479 1.00 92.31 211 ILE A CA 1
ATOM 1716 C C . ILE A 1 211 ? 14.635 -14.990 -20.503 1.00 92.31 211 ILE A C 1
ATOM 1718 O O . ILE A 1 211 ? 15.284 -15.540 -21.403 1.00 92.31 211 ILE A O 1
ATOM 1722 N N . THR A 1 212 ? 14.059 -15.699 -19.535 1.00 88.56 212 THR A N 1
ATOM 1723 C CA . THR A 1 212 ? 14.035 -17.164 -19.565 1.00 88.56 212 THR A CA 1
ATOM 1724 C C . THR A 1 212 ? 13.352 -17.675 -20.844 1.00 88.56 212 THR A C 1
ATOM 1726 O O . THR A 1 212 ? 12.168 -17.417 -21.108 1.00 88.56 212 THR A O 1
ATOM 1729 N N . GLY A 1 213 ? 14.113 -18.424 -21.648 1.00 87.50 213 GLY A N 1
ATOM 1730 C CA . GLY A 1 213 ? 13.647 -19.042 -22.890 1.00 87.50 213 GLY A CA 1
ATOM 1731 C C . GLY A 1 213 ? 13.670 -18.145 -24.133 1.00 87.50 213 GLY A C 1
ATOM 1732 O O . GLY A 1 213 ? 13.010 -18.496 -25.104 1.00 87.50 213 GLY A O 1
ATOM 1733 N N . GLY A 1 214 ? 14.372 -17.004 -24.124 1.00 92.12 214 GLY A N 1
ATOM 1734 C CA . GLY A 1 214 ? 14.617 -16.224 -25.345 1.00 92.12 214 GLY A CA 1
ATOM 1735 C C . GLY A 1 214 ? 14.879 -14.736 -25.119 1.00 92.12 214 GLY A C 1
ATOM 1736 O O . GLY A 1 214 ? 15.049 -14.274 -23.993 1.00 92.12 214 GLY A O 1
ATOM 1737 N N . VAL A 1 215 ? 14.893 -13.985 -26.215 1.00 93.69 215 VAL A N 1
ATOM 1738 C CA . VAL A 1 215 ? 14.988 -12.521 -26.217 1.00 93.69 215 VAL A CA 1
ATOM 1739 C C . VAL A 1 215 ? 13.608 -11.949 -26.521 1.00 93.69 215 VAL A C 1
ATOM 1741 O O . VAL A 1 215 ? 12.921 -12.438 -27.415 1.00 93.69 215 VAL A O 1
ATOM 1744 N N . VAL A 1 216 ? 13.202 -10.924 -25.776 1.00 94.25 216 VAL A N 1
ATOM 174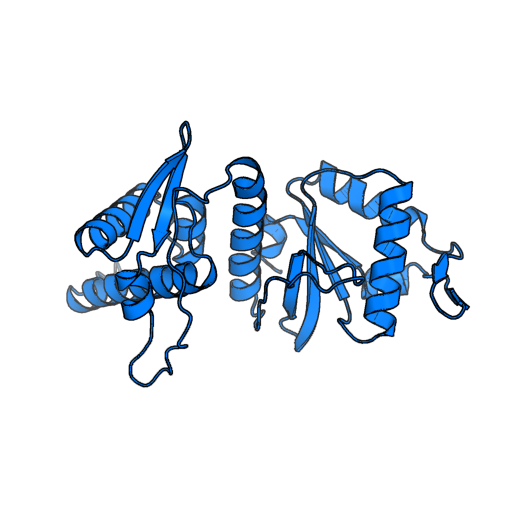5 C CA . VAL A 1 216 ? 11.963 -10.177 -26.020 1.00 94.25 216 VAL A CA 1
ATOM 1746 C C . VAL A 1 216 ? 12.302 -8.714 -26.252 1.00 94.25 216 VAL A C 1
ATOM 1748 O O . VAL A 1 216 ? 13.184 -8.165 -25.596 1.00 94.25 216 V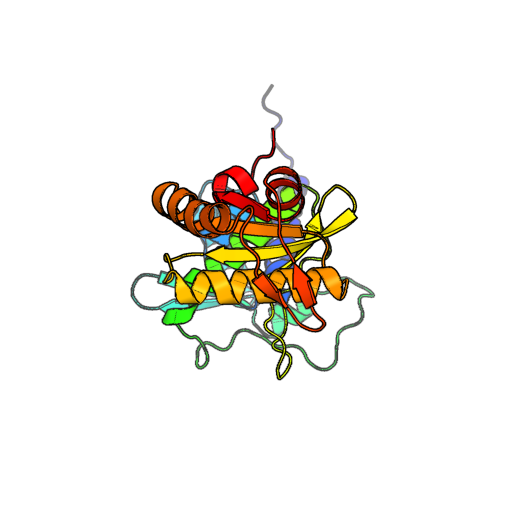AL A O 1
ATOM 1751 N N . THR A 1 217 ? 11.566 -8.083 -27.157 1.00 96.06 217 THR A N 1
ATOM 1752 C CA . THR A 1 217 ? 11.583 -6.637 -27.369 1.00 96.06 217 THR A CA 1
ATOM 1753 C C . THR A 1 217 ? 10.185 -6.111 -27.076 1.00 96.06 217 THR A C 1
ATOM 1755 O O . THR A 1 217 ? 9.206 -6.632 -27.607 1.00 96.06 217 THR A O 1
ATOM 1758 N N . VAL A 1 218 ? 10.083 -5.112 -26.200 1.00 95.69 218 VAL A N 1
ATOM 1759 C CA . VAL A 1 218 ? 8.807 -4.491 -25.820 1.00 95.69 218 VAL A CA 1
ATOM 1760 C C . VAL A 1 218 ? 8.707 -3.148 -26.529 1.00 95.69 218 VAL A C 1
ATOM 1762 O O . VAL A 1 218 ? 9.540 -2.276 -26.290 1.00 95.69 218 VAL A O 1
ATOM 1765 N N . ASN A 1 219 ? 7.709 -2.991 -27.395 1.00 96.88 219 ASN A N 1
ATOM 1766 C CA . ASN A 1 219 ? 7.428 -1.720 -28.062 1.00 96.88 219 ASN A CA 1
ATOM 1767 C C . ASN A 1 219 ? 6.635 -0.770 -27.142 1.00 96.88 219 ASN A C 1
ATOM 1769 O O . ASN A 1 219 ? 6.194 -1.152 -26.054 1.00 96.88 219 ASN A O 1
ATOM 1773 N N . SER A 1 220 ? 6.442 0.477 -27.577 1.00 96.12 220 SER A N 1
ATOM 1774 C CA . SER A 1 220 ? 5.721 1.498 -26.799 1.00 96.12 220 SER A CA 1
ATOM 1775 C C . SER A 1 220 ? 4.278 1.107 -26.468 1.00 96.12 220 SER A C 1
ATOM 1777 O O . SER A 1 220 ? 3.808 1.375 -25.365 1.00 96.12 220 SER A O 1
ATOM 1779 N N . GLU A 1 221 ? 3.574 0.465 -27.402 1.00 96.75 221 GLU A N 1
ATOM 1780 C CA . GLU A 1 221 ? 2.187 0.043 -27.196 1.00 96.75 221 GLU A CA 1
ATOM 1781 C C . GLU A 1 221 ? 2.094 -1.003 -26.081 1.00 96.75 221 GLU A C 1
ATOM 1783 O O . GLU A 1 221 ? 1.370 -0.812 -25.104 1.00 96.75 221 GLU A O 1
ATOM 1788 N N . LEU A 1 222 ? 2.898 -2.063 -26.171 1.00 95.25 222 LEU A N 1
ATOM 1789 C CA . LEU A 1 222 ? 2.938 -3.118 -25.168 1.00 95.25 222 LEU A CA 1
ATOM 1790 C C . LEU A 1 222 ? 3.438 -2.590 -23.817 1.00 95.25 222 LEU A C 1
ATOM 1792 O O . LEU A 1 222 ? 2.907 -2.991 -22.785 1.00 95.25 222 LEU A O 1
ATOM 1796 N N . MET A 1 223 ? 4.411 -1.669 -23.802 1.00 97.06 223 MET A N 1
ATOM 1797 C CA . MET A 1 223 ? 4.870 -1.000 -22.577 1.00 97.06 223 MET A CA 1
ATOM 1798 C C . MET A 1 223 ? 3.702 -0.327 -21.846 1.00 97.06 223 MET A C 1
ATOM 1800 O O . MET A 1 223 ? 3.528 -0.562 -20.652 1.00 97.06 223 MET A O 1
ATOM 1804 N N . ASN A 1 224 ? 2.881 0.446 -22.562 1.00 94.75 224 ASN A N 1
ATOM 1805 C CA . ASN A 1 224 ? 1.729 1.145 -21.987 1.00 94.75 224 ASN A CA 1
ATOM 1806 C C . ASN A 1 224 ? 0.592 0.192 -21.589 1.00 94.75 224 ASN A C 1
ATOM 1808 O O . ASN A 1 224 ? -0.157 0.481 -20.658 1.00 94.75 224 ASN A O 1
ATOM 1812 N N . GLN A 1 225 ? 0.462 -0.953 -22.265 1.00 94.88 225 GLN A N 1
ATOM 1813 C CA . GLN A 1 225 ? -0.517 -1.978 -21.898 1.00 94.88 225 GLN A CA 1
ATOM 1814 C C . GLN A 1 225 ? -0.156 -2.697 -20.591 1.00 94.88 225 GLN A C 1
ATOM 1816 O O . GLN A 1 225 ? -1.057 -3.068 -19.837 1.00 94.88 225 GLN A O 1
ATOM 1821 N N . ILE A 1 226 ? 1.138 -2.916 -20.318 1.00 95.94 226 ILE A N 1
ATOM 1822 C CA . ILE A 1 226 ? 1.586 -3.744 -19.185 1.00 95.94 226 ILE A CA 1
ATOM 1823 C C . ILE A 1 226 ? 2.122 -2.940 -17.992 1.00 95.94 226 ILE A C 1
ATOM 1825 O O . ILE A 1 226 ? 2.089 -3.461 -16.877 1.00 95.94 226 ILE A O 1
ATOM 1829 N N . PHE A 1 227 ? 2.608 -1.709 -18.183 1.00 97.56 227 PHE A N 1
ATOM 1830 C CA . PHE A 1 227 ? 3.133 -0.853 -17.113 1.00 97.56 227 PHE A CA 1
ATOM 1831 C C . PHE A 1 227 ? 2.371 0.470 -17.036 1.00 97.56 227 PHE A C 1
ATOM 1833 O O . PHE A 1 227 ? 2.242 1.185 -18.024 1.00 97.56 227 PHE A O 1
ATOM 1840 N N . SER A 1 228 ? 1.941 0.837 -15.828 1.00 96.12 228 SER A N 1
ATOM 1841 C CA . SER A 1 228 ? 1.407 2.169 -15.533 1.00 96.12 228 SER A CA 1
ATOM 1842 C C . SER A 1 228 ? 2.147 2.807 -14.356 1.00 96.12 228 SER A C 1
ATOM 1844 O O . SER A 1 228 ? 2.599 2.114 -13.442 1.00 96.12 228 SER A O 1
ATOM 1846 N N . PHE A 1 229 ? 2.286 4.135 -14.378 1.00 96.69 229 PHE A N 1
ATOM 1847 C CA . PHE A 1 229 ? 3.017 4.906 -13.368 1.00 96.69 229 PHE A CA 1
ATOM 1848 C C . PHE A 1 229 ? 2.123 6.024 -12.835 1.00 96.69 229 PHE A C 1
ATOM 1850 O O . PHE A 1 229 ? 1.828 6.979 -13.554 1.00 96.69 229 PHE A O 1
ATOM 1857 N N . LYS A 1 230 ? 1.709 5.921 -11.572 1.00 94.94 230 LYS A N 1
ATOM 1858 C CA . LYS A 1 230 ? 0.726 6.804 -10.934 1.00 94.94 230 LYS A CA 1
ATOM 1859 C C . LYS A 1 230 ? 1.294 7.474 -9.680 1.00 94.94 230 LYS A C 1
ATOM 1861 O O . LYS A 1 230 ? 2.238 6.985 -9.055 1.00 94.94 230 LYS A O 1
ATOM 1866 N N . LEU A 1 231 ? 0.703 8.600 -9.294 1.00 93.81 231 LEU A N 1
ATOM 1867 C CA . LEU A 1 231 ? 0.839 9.141 -7.941 1.00 93.81 231 LEU A CA 1
ATOM 1868 C C . LEU A 1 231 ? -0.171 8.467 -7.014 1.00 93.81 231 LEU A C 1
ATOM 1870 O O . LEU A 1 231 ? -1.232 8.026 -7.457 1.00 93.81 231 LEU A O 1
ATOM 1874 N N . LEU A 1 232 ? 0.127 8.439 -5.716 1.00 84.50 232 LEU A N 1
ATOM 1875 C CA . LEU A 1 232 ? -0.805 7.907 -4.717 1.00 84.50 232 LEU A CA 1
ATOM 1876 C C . LEU A 1 232 ? -2.165 8.630 -4.745 1.00 84.50 232 LEU A C 1
ATOM 1878 O O . LEU A 1 232 ? -3.202 7.996 -4.601 1.00 84.50 232 LEU A O 1
ATOM 1882 N N . GLU A 1 233 ? -2.170 9.941 -4.986 1.00 76.25 233 GLU A N 1
ATOM 1883 C CA . GLU A 1 233 ? -3.391 10.757 -5.063 1.00 76.25 233 GLU A CA 1
ATOM 1884 C C . GLU A 1 233 ? -4.220 10.444 -6.322 1.00 76.25 233 GLU A C 1
ATOM 1886 O O . GLU A 1 233 ? -5.434 10.279 -6.242 1.00 76.25 233 GLU A O 1
ATOM 1891 N N . SER A 1 234 ? -3.571 10.239 -7.472 1.00 72.56 234 SER A N 1
ATOM 1892 C CA . SER A 1 234 ? -4.239 9.778 -8.705 1.00 72.56 234 SER A CA 1
ATOM 1893 C C . SER A 1 234 ? -4.676 8.312 -8.651 1.00 72.56 234 SER A C 1
ATOM 1895 O O . SER A 1 234 ? -5.363 7.830 -9.537 1.00 72.56 234 SER A O 1
ATOM 1897 N N . PHE A 1 235 ? -4.228 7.569 -7.639 1.00 68.81 235 PHE A N 1
ATOM 1898 C CA . PHE A 1 235 ? -4.710 6.217 -7.380 1.00 68.81 235 PHE A CA 1
ATOM 1899 C C . PHE A 1 235 ? -5.986 6.229 -6.528 1.00 68.81 235 PHE A C 1
ATOM 1901 O O . PHE A 1 235 ? -6.662 5.211 -6.439 1.00 68.81 235 PHE A O 1
ATOM 1908 N N . THR A 1 236 ? -6.315 7.366 -5.893 1.00 52.78 236 THR A N 1
ATOM 1909 C CA . THR A 1 236 ? -7.560 7.547 -5.127 1.00 52.78 236 THR A CA 1
ATOM 1910 C C . THR A 1 236 ? -8.726 8.069 -5.957 1.00 52.78 236 THR A C 1
ATOM 1912 O O . THR A 1 236 ? -9.859 7.834 -5.550 1.00 52.78 236 THR A O 1
ATOM 1915 N N . ASN A 1 237 ? -8.464 8.701 -7.102 1.00 37.91 237 ASN A N 1
ATOM 1916 C CA . ASN A 1 237 ? -9.475 9.218 -8.018 1.00 37.91 237 ASN A CA 1
ATOM 1917 C C . ASN A 1 237 ? -9.096 8.765 -9.434 1.00 37.91 237 ASN A C 1
ATOM 1919 O O . ASN A 1 237 ? -8.068 9.216 -9.941 1.00 37.91 237 ASN A O 1
ATOM 1923 N N . GLU A 1 238 ? -9.869 7.882 -10.057 1.00 39.91 238 GLU A N 1
ATOM 1924 C CA . GLU A 1 238 ? -9.881 7.800 -11.521 1.00 39.91 238 GLU A CA 1
ATOM 1925 C C . GLU A 1 238 ? -11.006 8.699 -12.053 1.00 39.91 238 GLU A C 1
ATOM 1927 O O . GLU A 1 238 ? -12.119 8.673 -11.524 1.00 39.91 238 GLU A O 1
ATOM 1932 N N . ASP A 1 239 ? -10.650 9.540 -13.030 1.00 33.72 239 ASP A N 1
ATOM 1933 C CA . ASP A 1 239 ? -11.578 10.242 -13.926 1.00 33.72 239 ASP A CA 1
ATOM 1934 C C . ASP A 1 239 ? -12.330 9.239 -14.816 1.00 33.72 239 ASP A C 1
ATOM 1936 O O . ASP A 1 239 ? -11.678 8.277 -15.293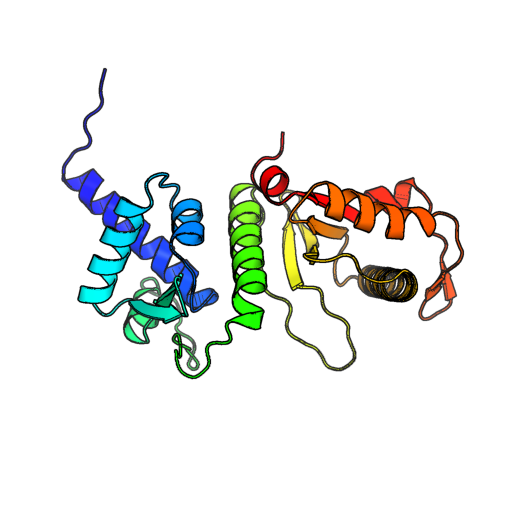 1.00 33.72 239 ASP A O 1
#

pLDDT: mean 91.62, std 10.28, range [33.72, 98.56]